Protein AF-C3XPY7-F1 (afdb_monomer_lite)

Foldseek 3Di:
DDDDDDDDDDDDPDDPPPVVVVVVVVVVVVVCVVVVVVCVVPDDDPPPDFQFADDDDDDPQKDKDWDPPQGAFTKIAIAGHPQWHFDDKDRIWHDHNHDTDIDDGDIDGAADDDDDDPQKDKDQDDPRHDAFRKIAIAGHPQKHWDDDARMWTADPRDTDGPGDHTDIDGDDPVNVVPVDDDDDDD

Secondary structure (DSSP, 8-state):
-------------SSHHHHHHHHHHHHHHHHHHHHHHHHHHT-PPPPPPP-BPPSPP--TTEEEEE-SS-BTT-EEEEEEPTTEEEEES-SEEEEETTEE-S---EEEEPPPPPP--TTEEEES--SSP-TT-EEEEEEPTTEEEEESBSEEEEETTEEEESSSB-EEEEPPGGGGS-SS-PPPP-

Radius of gyration: 47.81 Å; chains: 1; bounding box: 114×46×153 Å

Sequence (186 aa):
MSAALGPFFRPHHSCHSSVHRVFVLLLMTELVLESGAWWRQHRSVPPPPPKECSTPPSPDYTIKSCVYPHIHGHPCTYRCQPGYTPFAGSITRTCSNGVWTGTDLVCKRDYSSPQTPDYTFRSGCGYPYTQGKRCTYRCLLGYTQVSGSTTKTCYNGHWTSTGDDLVCRRVHPYVMAEGLVAVSAE

Structure (mmCIF, N/CA/C/O backbone):
data_AF-C3XPY7-F1
#
_entry.id   AF-C3XPY7-F1
#
loop_
_atom_site.group_PDB
_atom_site.id
_atom_site.type_symbol
_atom_site.label_atom_id
_atom_site.label_alt_id
_atom_site.label_comp_id
_atom_site.label_asym_id
_atom_site.label_entity_id
_atom_site.label_seq_id
_atom_site.pdbx_PDB_ins_code
_atom_site.Cartn_x
_atom_site.Cartn_y
_atom_site.Cartn_z
_atom_site.occupancy
_atom_site.B_iso_or_equiv
_atom_site.auth_seq_id
_atom_site.auth_comp_id
_atom_site.auth_asym_id
_atom_site.auth_atom_id
_atom_site.pdbx_PDB_model_num
ATOM 1 N N . MET A 1 1 ? 80.504 32.464 -102.740 1.00 33.22 1 MET A N 1
ATOM 2 C CA . MET A 1 1 ? 81.272 32.986 -101.589 1.00 33.22 1 MET A CA 1
ATOM 3 C C . MET A 1 1 ? 80.388 32.761 -100.370 1.00 33.22 1 MET A C 1
ATOM 5 O O . MET A 1 1 ? 79.297 33.301 -100.363 1.00 33.22 1 MET A O 1
ATOM 9 N N . SER A 1 2 ? 80.633 31.684 -99.613 1.00 34.66 2 SER A N 1
ATOM 10 C CA . SER A 1 2 ? 81.249 31.728 -98.262 1.00 34.66 2 SER A CA 1
ATOM 11 C C . SER A 1 2 ? 80.227 32.146 -97.188 1.00 34.66 2 SER A C 1
ATOM 13 O O . SER A 1 2 ? 79.588 33.169 -97.365 1.00 34.66 2 SER A O 1
ATOM 15 N N . ALA A 1 3 ? 80.012 31.466 -96.058 1.00 38.50 3 ALA A N 1
ATOM 16 C CA . ALA A 1 3 ? 80.509 30.190 -95.511 1.00 38.50 3 ALA A CA 1
ATOM 17 C C . ALA A 1 3 ? 79.394 29.620 -94.567 1.00 38.50 3 ALA A C 1
ATOM 19 O O . ALA A 1 3 ? 78.307 30.187 -94.546 1.00 38.50 3 ALA A O 1
ATOM 20 N N . ALA A 1 4 ? 79.505 28.540 -93.781 1.00 37.09 4 ALA A N 1
ATOM 21 C CA . ALA A 1 4 ? 80.625 27.682 -93.373 1.00 37.09 4 ALA A CA 1
ATOM 22 C C . ALA A 1 4 ? 80.131 26.237 -93.058 1.00 37.09 4 ALA A C 1
ATOM 24 O O . ALA A 1 4 ? 79.033 25.854 -93.455 1.00 37.09 4 ALA A O 1
ATOM 25 N N . LEU A 1 5 ? 80.931 25.443 -92.334 1.00 39.06 5 LEU A N 1
ATOM 26 C CA . LEU A 1 5 ? 80.584 24.121 -91.783 1.00 39.06 5 LEU A CA 1
ATOM 27 C C . LEU A 1 5 ? 80.383 24.186 -90.259 1.00 39.06 5 LEU A C 1
ATOM 29 O O . LEU A 1 5 ? 81.059 24.959 -89.585 1.00 39.06 5 LEU A O 1
ATOM 33 N N . GLY A 1 6 ? 79.553 23.292 -89.712 1.00 36.22 6 GLY A N 1
ATOM 34 C CA . GLY A 1 6 ? 79.521 23.021 -88.271 1.00 36.22 6 GLY A CA 1
ATOM 35 C C . GLY A 1 6 ? 78.520 21.933 -87.860 1.00 36.22 6 GLY A C 1
ATOM 36 O O . GLY A 1 6 ? 77.329 22.219 -87.779 1.00 36.22 6 GLY A O 1
ATOM 37 N N . PRO A 1 7 ? 78.976 20.700 -87.569 1.00 55.47 7 PRO A N 1
ATOM 38 C CA . PRO A 1 7 ? 78.155 19.668 -86.943 1.00 55.47 7 PRO A CA 1
ATOM 39 C C . PRO A 1 7 ? 78.711 19.252 -85.570 1.00 55.47 7 PRO A C 1
ATOM 41 O O . PRO A 1 7 ? 79.840 18.782 -85.496 1.00 55.47 7 PRO A O 1
ATOM 44 N N . PHE A 1 8 ? 77.913 19.313 -84.496 1.00 34.56 8 PHE A N 1
ATOM 45 C CA . PHE A 1 8 ? 78.131 18.454 -83.320 1.00 34.56 8 PHE A CA 1
ATOM 46 C C . PHE A 1 8 ? 76.820 18.106 -82.591 1.00 34.56 8 PHE A C 1
ATOM 48 O O . PHE A 1 8 ? 75.807 18.791 -82.701 1.00 34.56 8 PHE A O 1
ATOM 55 N N . PHE A 1 9 ? 76.838 16.950 -81.930 1.00 33.72 9 PHE A N 1
ATOM 56 C CA . PHE A 1 9 ? 75.682 16.157 -81.498 1.00 33.72 9 PHE A CA 1
ATOM 57 C C . PHE A 1 9 ? 74.971 16.635 -80.212 1.00 33.72 9 PHE A C 1
ATOM 59 O O . PHE A 1 9 ? 75.626 16.742 -79.182 1.00 33.72 9 PHE A O 1
ATOM 66 N N . ARG A 1 10 ? 73.620 16.593 -80.247 1.00 41.12 10 ARG A N 1
ATOM 67 C CA . ARG A 1 10 ? 72.692 16.142 -79.162 1.00 41.12 10 ARG A CA 1
ATOM 68 C C . ARG A 1 10 ? 72.636 16.993 -77.857 1.00 41.12 10 ARG A C 1
ATOM 70 O O . ARG A 1 10 ? 73.519 17.810 -77.641 1.00 41.12 10 ARG A O 1
ATOM 77 N N . PRO A 1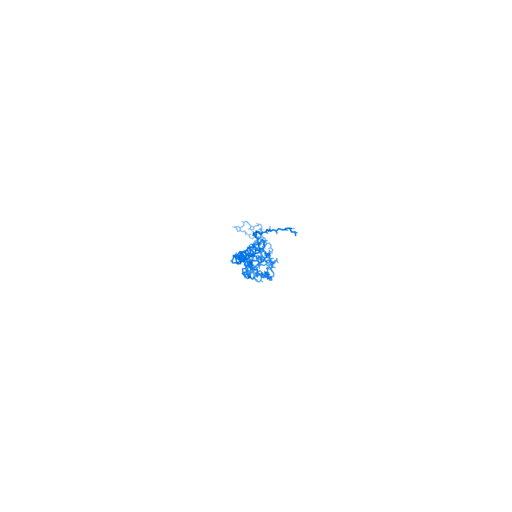 11 ? 71.614 16.830 -76.970 1.00 44.50 11 PRO A N 1
ATOM 78 C CA . PRO A 1 11 ? 70.566 15.798 -76.933 1.00 44.50 11 PRO A CA 1
ATOM 79 C C . PRO A 1 11 ? 69.097 16.274 -76.897 1.00 44.50 11 PRO A C 1
ATOM 81 O O . PRO A 1 11 ? 68.748 17.421 -76.644 1.00 44.50 11 PRO A O 1
ATOM 84 N N . HIS A 1 12 ? 68.218 15.296 -77.122 1.00 49.66 12 HIS A N 1
ATOM 85 C CA . HIS A 1 12 ? 66.761 15.395 -77.212 1.00 49.66 12 HIS A CA 1
ATOM 86 C C . HIS A 1 12 ? 66.087 15.521 -75.823 1.00 49.66 12 HIS A C 1
ATOM 88 O O . HIS A 1 12 ? 65.517 14.561 -75.294 1.00 49.66 12 HIS A O 1
ATOM 94 N N . HIS A 1 13 ? 66.142 16.706 -75.207 1.00 51.84 13 HIS A N 1
ATOM 95 C CA . HIS A 1 13 ? 65.492 16.978 -73.917 1.00 51.84 13 HIS A CA 1
ATOM 96 C C . HIS A 1 13 ? 63.991 17.288 -74.055 1.00 51.84 13 HIS A C 1
ATOM 98 O O . HIS A 1 13 ? 63.603 18.450 -73.993 1.00 51.84 13 HIS A O 1
ATOM 104 N N . SER A 1 14 ? 63.144 16.256 -74.191 1.00 55.53 14 SER A N 1
ATOM 105 C CA . SER A 1 14 ? 61.709 16.280 -73.804 1.00 55.53 14 SER A CA 1
ATOM 106 C C . SER A 1 14 ? 61.030 14.906 -73.949 1.00 55.53 14 SER A C 1
ATOM 108 O O . SER A 1 14 ? 60.177 14.707 -74.806 1.00 55.53 14 SER A O 1
ATOM 110 N N . CYS A 1 15 ? 61.398 13.932 -73.104 1.00 48.41 15 CYS A N 1
ATOM 111 C CA . CYS A 1 15 ? 60.573 12.718 -72.911 1.00 48.41 15 CYS A CA 1
ATOM 112 C C . CYS A 1 15 ? 60.736 11.991 -71.560 1.00 48.41 15 CYS A C 1
ATOM 114 O O . CYS A 1 15 ? 59.970 11.079 -71.269 1.00 48.41 15 CYS A O 1
ATOM 116 N N . HIS A 1 16 ? 61.676 12.393 -70.694 1.00 49.53 16 HIS A N 1
ATOM 117 C CA . HIS A 1 16 ? 61.924 11.673 -69.433 1.00 49.53 16 HIS A CA 1
ATOM 118 C C . HIS A 1 16 ? 61.021 12.111 -68.258 1.00 49.53 16 HIS A C 1
ATOM 120 O O . HIS A 1 16 ? 60.864 11.375 -67.289 1.00 49.53 16 HIS A O 1
ATOM 126 N N . SER A 1 17 ? 60.390 13.294 -68.326 1.00 54.75 17 SER A N 1
ATOM 127 C CA . SER A 1 17 ? 59.542 13.794 -67.227 1.00 54.75 17 SER A CA 1
ATOM 128 C C . SER A 1 17 ? 58.146 13.159 -67.210 1.00 54.75 17 SER A C 1
ATOM 130 O O . SER A 1 17 ? 57.635 12.836 -66.140 1.00 54.75 17 SER A O 1
ATOM 132 N N . SER A 1 18 ? 57.534 12.932 -68.378 1.00 57.38 18 SER A N 1
ATOM 133 C CA . SER A 1 18 ? 56.162 12.411 -68.469 1.00 57.38 18 SER A CA 1
ATOM 134 C C . SER A 1 18 ? 56.052 10.965 -67.987 1.00 57.38 18 SER A C 1
ATOM 136 O O . SER A 1 18 ? 55.166 10.661 -67.196 1.00 57.38 18 SER A O 1
ATOM 138 N N . VAL A 1 19 ? 56.980 10.088 -68.391 1.00 58.94 19 VAL A N 1
ATOM 139 C CA . VAL A 1 19 ? 56.968 8.669 -67.985 1.00 58.94 19 VAL A CA 1
ATOM 140 C C . VAL A 1 19 ? 57.194 8.529 -66.476 1.00 58.94 19 VAL A C 1
ATOM 142 O O . VAL A 1 19 ? 56.453 7.813 -65.810 1.00 58.94 19 VAL A O 1
ATOM 145 N N . HIS A 1 20 ? 58.139 9.289 -65.911 1.00 62.62 20 HIS A N 1
ATOM 146 C CA . HIS A 1 20 ? 58.382 9.306 -64.466 1.00 62.62 20 HIS A CA 1
ATOM 147 C C . HIS A 1 20 ? 57.181 9.857 -63.678 1.00 62.62 20 HIS A C 1
ATOM 149 O O . HIS A 1 20 ? 56.834 9.320 -62.631 1.00 62.62 20 HIS A O 1
ATOM 155 N N . ARG A 1 21 ? 56.495 10.896 -64.184 1.00 63.72 21 ARG A N 1
ATOM 156 C CA . ARG A 1 21 ? 55.253 11.410 -63.575 1.00 63.72 21 ARG A CA 1
ATOM 157 C C . ARG A 1 21 ? 54.128 10.373 -63.595 1.00 63.72 21 ARG A C 1
ATOM 159 O O . ARG A 1 21 ? 53.456 10.222 -62.583 1.00 63.72 21 ARG A O 1
ATOM 166 N N . VAL A 1 22 ? 53.943 9.645 -64.698 1.00 68.56 22 VAL A N 1
ATOM 167 C CA . VAL A 1 22 ? 52.940 8.567 -64.792 1.00 68.56 22 VAL A CA 1
ATOM 168 C C . VAL A 1 22 ? 53.267 7.424 -63.827 1.00 68.56 22 VAL A C 1
ATOM 170 O O . VAL A 1 22 ? 52.384 6.980 -63.103 1.00 68.56 22 VAL A O 1
ATOM 173 N N . PHE A 1 23 ? 54.530 6.998 -63.748 1.00 64.56 23 PHE A N 1
ATOM 174 C CA . PHE A 1 23 ? 54.951 5.919 -62.846 1.00 64.56 23 PHE A CA 1
ATOM 175 C C . PHE A 1 23 ? 54.774 6.290 -61.363 1.00 64.56 23 PHE A C 1
ATOM 177 O O . PHE A 1 23 ? 54.243 5.502 -60.586 1.00 64.56 23 PHE A O 1
ATOM 184 N N . VAL A 1 24 ? 55.130 7.524 -60.980 1.00 64.56 24 VAL A N 1
ATOM 185 C CA . VAL A 1 24 ? 54.887 8.048 -59.624 1.00 64.56 24 VAL A CA 1
ATOM 186 C C . VAL A 1 24 ? 53.388 8.138 -59.317 1.00 64.56 24 VAL A C 1
ATOM 188 O O . VAL A 1 24 ? 52.981 7.773 -58.220 1.00 64.56 24 VAL A O 1
ATOM 191 N N . LEU A 1 25 ? 52.550 8.577 -60.263 1.00 65.00 25 LEU A N 1
ATOM 192 C CA . LEU A 1 25 ? 51.097 8.621 -60.056 1.00 65.00 25 LEU A CA 1
ATOM 193 C C . LEU A 1 25 ? 50.495 7.222 -59.859 1.00 65.00 25 LEU A C 1
ATOM 195 O O . LEU A 1 25 ? 49.663 7.062 -58.971 1.00 65.00 25 LEU A O 1
ATOM 199 N N . LEU A 1 26 ? 50.941 6.218 -60.623 1.00 65.38 26 LEU A N 1
ATOM 200 C CA . LEU A 1 26 ? 50.471 4.834 -60.489 1.00 65.38 26 LEU A CA 1
ATOM 201 C C . LEU A 1 26 ? 50.831 4.236 -59.120 1.00 65.38 26 LEU A C 1
ATOM 203 O O . LEU A 1 26 ? 49.938 3.764 -58.417 1.00 65.38 26 LEU A O 1
ATOM 207 N N . LEU A 1 27 ? 52.090 4.367 -58.685 1.00 61.72 27 LEU A N 1
ATOM 208 C CA . LEU A 1 27 ? 52.525 3.927 -57.352 1.00 61.72 27 LEU A CA 1
ATOM 209 C C . LEU A 1 27 ? 51.748 4.626 -56.226 1.00 61.72 27 LEU A C 1
ATOM 211 O O . LEU A 1 27 ? 51.345 3.987 -55.258 1.00 61.72 27 LEU A O 1
ATOM 215 N N . MET A 1 28 ? 51.488 5.931 -56.359 1.00 62.94 28 MET A N 1
ATOM 216 C CA . MET A 1 28 ? 50.680 6.668 -55.383 1.00 62.94 28 MET A CA 1
ATOM 217 C C . MET A 1 28 ? 49.218 6.201 -55.383 1.00 62.94 28 MET A C 1
ATOM 219 O O . MET A 1 28 ? 48.613 6.140 -54.315 1.00 62.94 28 MET A O 1
ATOM 223 N N . THR A 1 29 ? 48.641 5.828 -56.533 1.00 62.78 29 THR A N 1
ATOM 224 C CA . THR A 1 29 ? 47.292 5.241 -56.565 1.00 62.78 29 THR A CA 1
ATOM 225 C C . THR A 1 29 ? 47.240 3.851 -55.941 1.00 62.78 29 THR A C 1
ATOM 227 O O . THR A 1 29 ? 46.317 3.599 -55.174 1.00 62.78 29 THR A O 1
ATOM 230 N N . GLU A 1 30 ? 48.223 2.980 -56.182 1.00 60.31 30 GLU A N 1
ATOM 231 C CA . GLU A 1 30 ? 48.286 1.650 -55.557 1.00 60.31 30 GLU A CA 1
ATOM 232 C C . GLU A 1 30 ? 48.436 1.759 -54.033 1.00 60.31 30 GLU A C 1
ATOM 234 O O . GLU A 1 30 ? 47.649 1.164 -53.300 1.00 60.31 30 GLU A O 1
ATOM 239 N N . LEU A 1 31 ? 49.317 2.636 -53.540 1.00 57.06 31 LEU A N 1
ATOM 240 C CA . LEU A 1 31 ? 49.480 2.900 -52.105 1.00 57.06 31 LEU A CA 1
ATOM 241 C C . LEU A 1 31 ? 48.195 3.470 -51.454 1.00 57.06 31 LEU A C 1
ATOM 243 O O . LEU A 1 31 ? 47.864 3.155 -50.305 1.00 57.06 31 LEU A O 1
ATOM 247 N N . VAL A 1 32 ? 47.433 4.290 -52.191 1.00 61.69 32 VAL A N 1
ATOM 248 C CA . VAL A 1 32 ? 46.108 4.802 -51.780 1.00 61.69 32 VAL A CA 1
ATOM 249 C C . VAL A 1 32 ? 45.019 3.718 -51.850 1.00 61.69 32 VAL A C 1
ATOM 251 O O . VAL A 1 32 ? 44.075 3.751 -51.062 1.00 61.69 32 VAL A O 1
ATOM 254 N N . LEU A 1 33 ? 45.146 2.726 -52.732 1.00 58.31 33 LEU A N 1
ATOM 255 C CA . LEU A 1 33 ? 44.266 1.554 -52.810 1.00 58.31 33 LEU A CA 1
ATOM 256 C C . LEU A 1 33 ? 44.544 0.538 -51.689 1.00 58.31 33 LEU A C 1
ATOM 258 O O . LEU A 1 33 ? 43.589 0.004 -51.125 1.00 58.31 33 LEU A O 1
ATOM 262 N N . GLU A 1 34 ? 45.803 0.320 -51.305 1.00 55.38 34 GLU A N 1
ATOM 263 C CA . GLU A 1 34 ? 46.194 -0.573 -50.202 1.00 55.38 34 GLU A CA 1
ATOM 264 C C . GLU A 1 34 ? 45.810 0.001 -48.832 1.00 55.38 34 GLU A C 1
ATOM 266 O O . GLU A 1 34 ? 45.096 -0.644 -48.058 1.00 55.38 34 GLU A O 1
ATOM 271 N N . SER A 1 35 ? 46.167 1.261 -48.560 1.00 59.00 35 SER A N 1
ATOM 272 C CA . SER A 1 35 ? 45.615 1.994 -47.407 1.00 59.00 35 SER A CA 1
ATOM 273 C C . SER A 1 35 ? 44.080 2.094 -47.494 1.00 59.00 35 SER A C 1
ATOM 275 O O . SER A 1 35 ? 43.384 1.976 -46.482 1.00 59.00 35 SER A O 1
ATOM 277 N N . GLY A 1 36 ? 43.560 2.179 -48.724 1.00 61.09 36 GLY A N 1
ATOM 278 C CA . GLY A 1 36 ? 42.160 2.066 -49.141 1.00 61.09 36 GLY A CA 1
ATOM 279 C C . GLY A 1 36 ? 41.432 0.774 -48.745 1.00 61.09 36 GLY A C 1
ATOM 280 O O . GLY A 1 36 ? 40.205 0.768 -48.588 1.00 61.09 36 GLY A O 1
ATOM 281 N N . ALA A 1 37 ? 42.166 -0.328 -48.603 1.00 62.44 37 ALA A N 1
ATOM 282 C CA . ALA A 1 37 ? 41.660 -1.624 -48.163 1.00 62.44 37 ALA A CA 1
ATOM 283 C C . ALA A 1 37 ? 41.816 -1.790 -46.644 1.00 62.44 37 ALA A C 1
ATOM 285 O O . ALA A 1 37 ? 40.903 -2.285 -45.977 1.00 62.44 37 ALA A O 1
ATOM 286 N N . TRP A 1 38 ? 42.920 -1.293 -46.079 1.00 59.50 38 TRP A N 1
ATOM 287 C CA . TRP A 1 38 ? 43.213 -1.372 -44.647 1.00 59.50 38 TRP A CA 1
ATOM 288 C C . TRP A 1 38 ? 42.118 -0.720 -43.779 1.00 59.50 38 TRP A C 1
ATOM 290 O O . TRP A 1 38 ? 41.658 -1.327 -42.807 1.00 59.50 38 TRP A O 1
ATOM 300 N N . TRP A 1 39 ? 41.583 0.447 -44.173 1.00 59.94 39 TRP A N 1
ATOM 301 C CA . TRP A 1 39 ? 40.472 1.085 -43.439 1.00 59.94 39 TRP A CA 1
ATOM 302 C C . TRP A 1 39 ? 39.111 0.388 -43.587 1.00 59.94 39 TRP A C 1
ATOM 304 O O . TRP A 1 39 ? 38.202 0.664 -42.799 1.00 59.94 39 TRP A O 1
ATOM 314 N N . ARG A 1 40 ? 38.935 -0.513 -44.566 1.00 61.72 40 ARG A N 1
ATOM 315 C CA . ARG A 1 40 ? 37.723 -1.348 -44.667 1.00 61.72 40 ARG A CA 1
ATOM 316 C C . ARG A 1 40 ? 37.785 -2.515 -43.693 1.00 61.72 40 ARG A C 1
ATOM 318 O O . ARG A 1 40 ? 36.794 -2.786 -43.024 1.00 61.72 40 ARG A O 1
ATOM 325 N N . GLN A 1 41 ? 38.948 -3.158 -43.591 1.00 61.31 41 GLN A N 1
ATOM 326 C CA . GLN A 1 41 ? 39.140 -4.349 -42.764 1.00 61.31 41 GLN A CA 1
ATOM 327 C C . GLN A 1 41 ? 39.182 -4.035 -41.259 1.00 61.31 41 GLN A C 1
ATOM 329 O O . GLN A 1 41 ? 38.712 -4.835 -40.454 1.00 61.31 41 GLN A O 1
ATOM 334 N N . HIS A 1 42 ? 39.702 -2.864 -40.874 1.00 60.56 42 HIS A N 1
ATOM 335 C CA . HIS A 1 42 ? 39.858 -2.455 -39.470 1.00 60.56 42 HIS A CA 1
ATOM 336 C C . HIS A 1 42 ? 38.775 -1.491 -38.955 1.00 60.56 42 HIS A C 1
ATOM 338 O O . HIS A 1 42 ? 38.937 -0.888 -37.893 1.00 60.56 42 HIS A O 1
ATOM 344 N N . ARG A 1 43 ? 37.646 -1.341 -39.663 1.00 70.12 43 ARG A N 1
ATOM 345 C CA . ARG A 1 43 ? 36.509 -0.570 -39.143 1.00 70.12 43 ARG A CA 1
ATOM 346 C C . ARG A 1 43 ? 35.862 -1.331 -37.987 1.00 70.12 43 ARG A C 1
ATOM 348 O O . ARG A 1 43 ? 35.185 -2.334 -38.206 1.00 70.12 43 ARG A O 1
ATOM 355 N N . SER A 1 44 ? 36.013 -0.824 -36.766 1.00 74.38 44 SER A N 1
ATOM 356 C CA . SER A 1 44 ? 35.218 -1.276 -35.626 1.00 74.38 44 SER A CA 1
ATOM 357 C C . SER A 1 44 ? 33.734 -1.087 -35.944 1.00 74.38 44 SER A C 1
ATOM 359 O O . SER A 1 44 ? 33.259 0.029 -36.163 1.00 74.38 44 SER A O 1
ATOM 361 N N . VAL A 1 45 ? 32.997 -2.198 -36.014 1.00 79.25 45 VAL A N 1
ATOM 362 C CA . VAL A 1 45 ? 31.538 -2.162 -36.138 1.00 79.25 45 VAL A CA 1
ATOM 363 C C . VAL A 1 45 ? 31.010 -1.471 -34.878 1.00 79.25 45 VAL A C 1
ATOM 365 O O . VAL A 1 45 ? 31.347 -1.922 -33.778 1.00 79.25 45 VAL A O 1
ATOM 368 N N . PRO A 1 46 ? 30.238 -0.372 -34.987 1.00 79.62 46 PRO A N 1
ATOM 369 C CA . PRO A 1 46 ? 29.678 0.267 -33.806 1.00 79.62 46 PRO A CA 1
ATOM 370 C C . PRO A 1 46 ? 28.790 -0.745 -33.068 1.00 79.62 46 PRO A C 1
ATOM 372 O O . PRO A 1 46 ? 28.099 -1.530 -33.727 1.00 79.62 46 PRO A O 1
ATOM 375 N N . PRO A 1 47 ? 28.798 -0.761 -31.722 1.00 77.25 47 PRO A N 1
ATOM 376 C CA . PRO A 1 47 ? 27.932 -1.660 -30.973 1.00 77.25 47 PRO A CA 1
ATOM 377 C C . PRO A 1 47 ? 26.470 -1.428 -31.387 1.00 77.25 47 PRO A C 1
ATOM 379 O O . PRO A 1 47 ? 26.094 -0.286 -31.675 1.00 77.25 47 PRO A O 1
ATOM 382 N N . PRO A 1 48 ? 25.637 -2.485 -31.437 1.00 77.94 48 PRO A N 1
ATOM 383 C CA . PRO A 1 48 ? 24.233 -2.329 -31.786 1.00 77.94 48 PRO A CA 1
ATOM 384 C C . PRO A 1 48 ? 23.566 -1.335 -30.823 1.00 77.94 48 PRO A C 1
ATOM 386 O O . PRO A 1 48 ? 23.920 -1.316 -29.637 1.00 77.94 48 PRO A O 1
ATOM 389 N N . PRO A 1 49 ? 22.609 -0.516 -31.297 1.00 77.00 49 PRO A N 1
ATOM 390 C CA . PRO A 1 49 ? 21.918 0.432 -30.435 1.00 77.00 49 PRO A CA 1
ATOM 391 C C . PRO A 1 49 ? 21.278 -0.305 -29.247 1.00 77.00 49 PRO A C 1
ATOM 393 O O . PRO A 1 49 ? 20.794 -1.433 -29.413 1.00 77.00 49 PRO A O 1
ATOM 396 N N . PRO A 1 50 ? 21.282 0.295 -28.041 1.00 75.56 50 PRO A N 1
ATOM 397 C CA . PRO A 1 50 ? 20.732 -0.348 -26.857 1.00 75.56 50 PRO A CA 1
ATOM 398 C C . PRO A 1 50 ? 19.261 -0.692 -27.095 1.00 75.56 50 PRO A C 1
ATOM 400 O O . PRO A 1 50 ? 18.490 0.142 -27.565 1.00 75.56 50 PRO A O 1
ATOM 403 N N . LYS A 1 51 ? 18.865 -1.928 -26.765 1.00 86.62 51 LYS A N 1
ATOM 404 C CA . LYS A 1 51 ? 17.470 -2.356 -26.907 1.00 86.62 51 LYS A CA 1
ATOM 405 C C . LYS A 1 51 ? 16.585 -1.536 -25.973 1.00 86.62 51 LYS A C 1
ATOM 407 O O . LYS A 1 51 ? 16.643 -1.709 -24.753 1.00 86.62 51 LYS A O 1
ATOM 412 N N . GLU A 1 52 ? 15.781 -0.665 -26.566 1.00 91.75 52 GLU A N 1
ATOM 413 C CA . GLU A 1 52 ? 14.758 0.116 -25.884 1.00 91.75 52 GLU A CA 1
ATOM 414 C C . GLU A 1 52 ? 13.452 -0.682 -25.789 1.00 91.75 52 GLU A C 1
ATOM 416 O O . GLU A 1 52 ? 13.077 -1.413 -26.709 1.00 91.75 52 GLU A O 1
ATOM 421 N N . CYS A 1 53 ? 12.784 -0.587 -24.644 1.00 93.25 53 CYS A N 1
ATOM 422 C CA . CYS A 1 53 ? 11.461 -1.149 -24.432 1.00 93.25 53 CYS A CA 1
ATOM 423 C C . CYS A 1 53 ? 10.370 -0.235 -24.996 1.00 93.25 53 CYS A C 1
ATOM 425 O O . CYS A 1 53 ? 10.522 0.983 -25.062 1.00 93.25 53 CYS A O 1
ATOM 427 N N . SER A 1 54 ? 9.218 -0.823 -25.320 1.00 92.44 54 SER A N 1
ATOM 428 C CA . SER A 1 54 ? 7.998 -0.057 -25.584 1.00 92.44 54 SER A CA 1
ATOM 429 C C . SER A 1 54 ? 7.617 0.836 -24.396 1.00 92.44 54 SER A C 1
ATOM 431 O O . SER A 1 54 ? 8.078 0.630 -23.266 1.00 92.44 54 SER A O 1
ATOM 433 N N . THR A 1 55 ? 6.730 1.807 -24.631 1.00 92.75 55 THR A N 1
ATOM 434 C CA . THR A 1 55 ? 6.143 2.631 -23.567 1.00 92.75 55 THR A CA 1
ATOM 435 C C . THR A 1 55 ? 5.674 1.741 -22.405 1.00 92.75 55 THR A C 1
ATOM 437 O O . THR A 1 55 ? 4.873 0.832 -22.638 1.00 92.75 55 THR A O 1
ATOM 440 N N . PRO A 1 56 ? 6.148 1.966 -21.165 1.00 92.62 56 PRO A N 1
ATOM 441 C CA . PRO A 1 56 ? 5.792 1.132 -20.024 1.00 92.62 56 PRO A CA 1
ATOM 442 C C . PRO A 1 56 ? 4.272 1.085 -19.831 1.00 92.62 56 PRO A C 1
ATOM 444 O O . PRO A 1 56 ? 3.615 2.114 -20.037 1.00 92.62 56 PRO A O 1
ATOM 447 N N . PRO A 1 57 ? 3.701 -0.067 -19.435 1.00 91.81 57 PRO A N 1
ATOM 448 C CA . PRO A 1 57 ? 2.257 -0.231 -19.286 1.00 91.81 57 PRO A CA 1
ATOM 449 C C . PRO A 1 57 ? 1.648 0.764 -18.285 1.00 91.81 57 PRO A C 1
ATOM 451 O O . PRO A 1 57 ? 2.346 1.404 -17.499 1.00 91.81 57 PRO A O 1
ATOM 454 N N . SER A 1 58 ? 0.324 0.909 -18.320 1.00 94.94 58 SER A N 1
ATOM 455 C CA . SER A 1 58 ? -0.442 1.735 -17.375 1.00 94.94 58 SER A CA 1
ATOM 456 C C . SER A 1 58 ? -1.582 0.907 -16.765 1.00 94.94 58 SER A C 1
ATOM 458 O O . SER A 1 58 ? -2.716 1.057 -17.213 1.00 94.94 58 SER A O 1
ATOM 460 N N . PRO A 1 59 ? -1.316 0.013 -15.792 1.00 95.25 59 PRO A N 1
ATOM 461 C CA . PRO A 1 59 ? -2.373 -0.773 -15.157 1.00 95.25 59 PRO A CA 1
ATOM 462 C C . PRO A 1 59 ? -3.355 0.106 -14.368 1.00 95.25 59 PRO A C 1
ATOM 464 O O . PRO A 1 59 ? -2.992 1.192 -13.897 1.00 95.25 59 PRO A O 1
ATOM 467 N N . ASP A 1 60 ? -4.582 -0.379 -14.186 1.00 96.69 60 ASP A N 1
ATOM 468 C CA . ASP A 1 60 ? -5.649 0.368 -13.518 1.00 96.69 60 ASP A CA 1
ATOM 469 C C . ASP A 1 60 ? -5.287 0.788 -12.088 1.00 96.69 60 ASP A C 1
ATOM 471 O O . ASP A 1 60 ? -4.657 0.057 -11.320 1.00 96.69 60 ASP A O 1
ATOM 475 N N . TYR A 1 61 ? -5.709 2.001 -11.727 1.00 97.62 61 TYR A N 1
ATOM 476 C CA . TYR A 1 61 ? -5.461 2.622 -10.422 1.00 97.62 61 TYR A CA 1
ATOM 477 C C . TYR A 1 61 ? -3.976 2.716 -10.023 1.00 97.62 61 TYR A C 1
ATOM 479 O O . TYR A 1 61 ? -3.663 2.878 -8.841 1.00 97.62 61 TYR A O 1
ATOM 487 N N . THR A 1 62 ? -3.051 2.672 -10.989 1.00 97.88 62 THR A N 1
ATOM 488 C CA . THR A 1 62 ? -1.619 2.917 -10.758 1.00 97.88 62 THR A CA 1
ATOM 489 C C . THR A 1 62 ? -1.203 4.354 -11.090 1.00 97.88 62 THR A C 1
ATOM 491 O O . THR A 1 62 ? -1.893 5.109 -11.780 1.00 97.88 62 THR A O 1
ATOM 494 N N . ILE A 1 63 ? -0.043 4.738 -10.564 1.00 97.12 63 ILE A N 1
ATOM 495 C CA . ILE A 1 63 ? 0.759 5.896 -10.951 1.00 97.12 63 ILE A CA 1
ATOM 496 C C . ILE A 1 63 ? 2.164 5.354 -11.210 1.00 97.12 63 ILE A C 1
ATOM 498 O O . ILE A 1 63 ? 2.766 4.749 -10.317 1.00 97.12 63 ILE A O 1
ATOM 502 N N . LYS A 1 64 ? 2.684 5.563 -12.420 1.00 95.81 64 LYS A N 1
ATOM 503 C CA . LYS A 1 64 ? 4.010 5.091 -12.833 1.00 95.81 64 LYS A CA 1
ATOM 504 C C . LYS A 1 64 ? 5.043 6.215 -12.809 1.00 95.81 64 LYS A C 1
ATOM 506 O O . LYS A 1 64 ? 4.734 7.357 -13.138 1.00 95.81 64 LYS A O 1
ATOM 511 N N . SER A 1 65 ? 6.266 5.873 -12.428 1.00 96.62 65 SER A N 1
ATOM 512 C CA . SER A 1 65 ? 7.446 6.733 -12.425 1.00 96.62 65 SER A CA 1
ATOM 513 C C . SER A 1 65 ? 8.574 5.973 -13.114 1.00 96.62 65 SER A C 1
ATOM 515 O O . SER A 1 65 ? 9.120 5.020 -12.556 1.00 96.62 65 SER A O 1
ATOM 517 N N . CYS A 1 66 ? 8.866 6.343 -14.359 1.00 94.38 66 CYS A N 1
ATOM 518 C CA . CYS A 1 66 ? 9.802 5.632 -15.225 1.00 94.38 66 CYS A CA 1
ATOM 519 C C . CYS A 1 66 ? 10.938 6.557 -15.665 1.00 94.38 66 CYS A C 1
ATOM 521 O O . CYS A 1 66 ? 10.696 7.728 -15.953 1.00 94.38 66 CYS A O 1
ATOM 523 N N . VAL A 1 67 ? 12.153 6.023 -15.797 1.00 89.00 67 VAL A N 1
ATOM 524 C CA . VAL A 1 67 ? 13.269 6.752 -16.419 1.00 89.00 67 VAL A CA 1
ATOM 525 C C . VAL A 1 67 ? 13.157 6.647 -17.943 1.00 89.00 67 VAL A C 1
ATOM 527 O O . VAL A 1 67 ? 12.990 5.548 -18.472 1.00 89.00 67 VAL A O 1
ATOM 530 N N . TYR A 1 68 ? 13.244 7.782 -18.640 1.00 90.19 68 TYR A N 1
ATOM 531 C CA . TYR A 1 68 ? 13.354 7.871 -20.102 1.00 90.19 68 TYR A CA 1
ATOM 532 C C . TYR A 1 68 ? 14.805 8.226 -20.490 1.00 90.19 68 TYR A C 1
ATOM 534 O O . TYR A 1 68 ? 15.399 9.055 -19.795 1.00 90.19 68 TYR A O 1
ATOM 542 N N . PRO A 1 69 ? 15.389 7.662 -21.569 1.00 90.75 69 PRO A N 1
ATOM 543 C CA . PRO A 1 69 ? 14.841 6.632 -22.466 1.00 90.75 69 PRO A CA 1
ATOM 544 C C . PRO A 1 69 ? 14.681 5.270 -21.774 1.00 90.75 69 PRO A C 1
ATOM 546 O O . PRO A 1 69 ? 15.252 5.028 -20.710 1.00 90.75 69 PRO A O 1
ATOM 549 N N . HIS A 1 70 ? 13.894 4.366 -22.353 1.00 93.50 70 HIS A N 1
ATOM 550 C CA . HIS A 1 70 ? 13.506 3.092 -21.732 1.00 93.50 70 HIS A CA 1
ATOM 551 C C . HIS A 1 70 ? 14.452 1.939 -22.105 1.00 93.50 70 HIS A C 1
ATOM 553 O O . HIS A 1 70 ? 14.016 0.880 -22.547 1.00 93.50 70 HIS A O 1
ATOM 559 N N . ILE A 1 71 ? 15.762 2.145 -21.970 1.00 93.56 71 ILE A N 1
ATOM 560 C CA . ILE A 1 71 ? 16.792 1.181 -22.395 1.00 93.56 71 ILE A CA 1
ATOM 561 C C . ILE A 1 71 ? 16.978 0.010 -21.418 1.00 93.56 71 ILE A C 1
ATOM 563 O O . ILE A 1 71 ? 16.630 0.099 -20.240 1.00 93.56 71 ILE A O 1
ATOM 567 N N . HIS A 1 72 ? 17.566 -1.092 -21.899 1.00 92.81 72 HIS A N 1
ATOM 568 C CA . HIS A 1 72 ? 17.932 -2.255 -21.079 1.00 92.81 72 HIS A CA 1
ATOM 569 C C . HIS A 1 72 ? 18.591 -1.853 -19.744 1.00 92.81 72 HIS A C 1
ATOM 571 O O . HIS A 1 72 ? 19.637 -1.210 -19.718 1.00 92.81 72 HIS A O 1
ATOM 577 N N . GLY A 1 73 ? 18.024 -2.321 -18.632 1.00 91.44 73 GLY A N 1
ATOM 578 C CA . GLY A 1 73 ? 18.466 -2.040 -17.266 1.00 91.44 73 GLY A CA 1
ATOM 579 C C . GLY A 1 73 ? 17.721 -0.887 -16.588 1.00 91.44 73 GLY A C 1
ATOM 580 O O . GLY A 1 73 ? 17.756 -0.801 -15.363 1.00 91.44 73 GLY A O 1
ATOM 581 N N . HIS A 1 74 ? 17.002 -0.034 -17.328 1.00 93.94 74 HIS A N 1
ATOM 582 C CA . HIS A 1 74 ? 16.250 1.070 -16.727 1.00 93.94 74 HIS A CA 1
ATOM 583 C C . HIS A 1 74 ? 14.975 0.581 -16.016 1.00 93.94 74 HIS A C 1
ATOM 585 O O . HIS A 1 74 ? 14.199 -0.189 -16.597 1.00 93.94 74 HIS A O 1
ATOM 591 N N . PRO A 1 75 ? 14.722 1.029 -14.771 1.00 94.94 75 PRO A N 1
ATOM 592 C CA . PRO A 1 75 ? 13.511 0.698 -14.038 1.00 94.94 75 PRO A CA 1
ATOM 593 C C . PRO A 1 75 ? 12.346 1.643 -14.370 1.00 94.94 75 PRO A C 1
ATOM 595 O O . PRO A 1 75 ? 12.517 2.830 -14.665 1.00 94.94 75 PRO A O 1
ATOM 598 N N . CYS A 1 76 ? 11.136 1.119 -14.210 1.00 96.50 76 CYS A N 1
ATOM 599 C CA . CYS A 1 76 ? 9.941 1.891 -13.928 1.00 96.50 76 CYS A CA 1
ATOM 600 C C . CYS A 1 76 ? 9.273 1.370 -12.652 1.00 96.50 76 CYS A C 1
ATOM 602 O O . CYS A 1 76 ? 9.017 0.170 -12.511 1.00 96.50 76 CYS A O 1
ATOM 604 N N . THR A 1 77 ? 8.977 2.287 -11.736 1.00 97.44 77 THR A N 1
ATOM 605 C CA . THR A 1 77 ? 8.331 2.011 -10.453 1.00 97.44 77 THR A CA 1
ATOM 606 C C . THR A 1 77 ? 6.870 2.437 -10.506 1.00 97.44 77 THR A C 1
ATOM 608 O O . THR A 1 77 ? 6.538 3.543 -10.930 1.00 97.44 77 THR A O 1
ATOM 611 N N . TYR A 1 78 ? 5.994 1.568 -10.030 1.00 97.81 78 TYR A N 1
ATOM 612 C CA . TYR A 1 78 ? 4.554 1.736 -9.956 1.00 97.81 78 TYR A CA 1
ATOM 613 C C . TYR A 1 78 ? 4.142 1.860 -8.494 1.00 97.81 78 TYR A C 1
ATOM 615 O O . TYR A 1 78 ? 4.638 1.152 -7.620 1.00 97.81 78 TYR A O 1
ATOM 623 N N . ARG A 1 79 ? 3.185 2.739 -8.226 1.00 97.12 79 ARG A N 1
ATOM 624 C CA . ARG A 1 79 ? 2.483 2.816 -6.944 1.00 97.12 79 ARG A CA 1
ATOM 625 C C . ARG A 1 79 ? 0.991 2.893 -7.196 1.00 97.12 79 ARG A C 1
ATOM 627 O O . ARG A 1 79 ? 0.570 3.369 -8.247 1.00 97.12 79 ARG A O 1
ATOM 634 N N . CYS A 1 80 ? 0.193 2.470 -6.231 1.00 97.50 80 CYS A N 1
ATOM 635 C CA . CYS A 1 80 ? -1.246 2.653 -6.320 1.00 97.50 80 CYS A CA 1
ATOM 636 C C . CYS A 1 80 ? -1.635 4.129 -6.140 1.00 97.50 80 CYS A C 1
ATOM 638 O O . CYS A 1 80 ? -0.917 4.923 -5.518 1.00 97.50 80 CYS A O 1
ATOM 640 N N . GLN A 1 81 ? -2.768 4.502 -6.729 1.00 97.56 81 GLN A N 1
ATOM 641 C CA . GLN A 1 81 ? -3.431 5.782 -6.499 1.00 97.56 81 GLN A CA 1
ATOM 642 C C . GLN A 1 81 ? -3.915 5.881 -5.038 1.00 97.56 81 GLN A C 1
ATOM 644 O O . GLN A 1 81 ? -4.120 4.852 -4.392 1.00 97.56 81 GLN A O 1
ATOM 649 N N . PRO A 1 82 ? -4.107 7.096 -4.490 1.00 95.12 82 PRO A N 1
ATOM 650 C CA . PRO A 1 82 ? -4.658 7.270 -3.145 1.00 95.12 82 PRO A CA 1
ATOM 651 C C . PRO A 1 82 ? -5.984 6.513 -2.965 1.00 95.12 82 PRO A C 1
ATOM 653 O O . PRO A 1 82 ? -6.853 6.573 -3.833 1.00 95.12 82 PRO A O 1
ATOM 656 N N . GLY A 1 83 ? -6.138 5.797 -1.846 1.00 93.31 83 GLY A N 1
ATOM 657 C CA . GLY A 1 83 ? -7.296 4.927 -1.600 1.00 93.31 83 GLY A CA 1
ATOM 658 C C . GLY A 1 83 ? -7.216 3.538 -2.252 1.00 93.31 83 GLY A C 1
ATOM 659 O O . GLY A 1 83 ? -8.223 2.827 -2.268 1.00 93.31 83 GLY A O 1
ATOM 660 N N . TYR A 1 84 ? -6.057 3.148 -2.790 1.00 95.44 84 TYR A N 1
ATOM 661 C CA . TYR A 1 84 ? -5.776 1.797 -3.277 1.00 95.44 84 TYR A CA 1
ATOM 662 C C . TYR A 1 84 ? -4.438 1.285 -2.724 1.00 95.44 84 TYR A C 1
ATOM 664 O O . TYR A 1 84 ? -3.467 2.035 -2.609 1.00 95.44 84 TYR A O 1
ATOM 672 N N . THR A 1 85 ? -4.354 -0.022 -2.476 1.00 94.25 85 THR A N 1
ATOM 673 C CA . THR A 1 85 ? -3.139 -0.719 -2.033 1.00 94.25 85 THR A CA 1
ATOM 674 C C . THR A 1 85 ? -2.672 -1.801 -3.011 1.00 94.25 85 THR A C 1
ATOM 676 O O . THR A 1 85 ? -3.494 -2.388 -3.721 1.00 94.25 85 THR A O 1
ATOM 679 N N . PRO A 1 86 ? -1.356 -2.106 -3.049 1.00 95.12 86 PRO A N 1
ATOM 680 C CA . PRO A 1 86 ? -0.826 -3.249 -3.787 1.00 95.1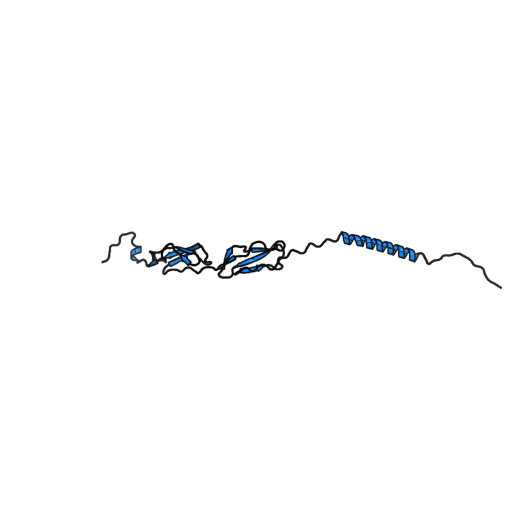2 86 PRO A CA 1
ATOM 681 C C . PRO A 1 86 ? -1.462 -4.557 -3.312 1.00 95.12 86 PRO A C 1
ATOM 683 O O . PRO A 1 86 ? -1.407 -4.886 -2.127 1.00 95.12 86 PRO A O 1
ATOM 686 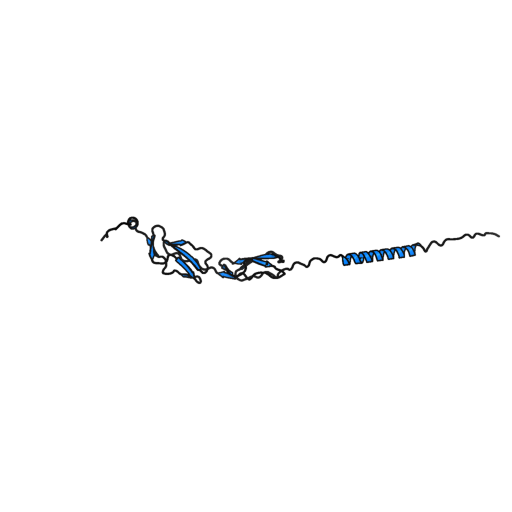N N . PHE A 1 87 ? -2.045 -5.308 -4.244 1.00 93.94 87 PHE A N 1
ATOM 687 C CA . PHE A 1 87 ? -2.648 -6.616 -3.989 1.00 93.94 87 PHE A CA 1
ATOM 688 C C . PHE A 1 87 ? -1.861 -7.753 -4.651 1.00 93.94 87 PHE A C 1
ATOM 690 O O . PHE A 1 87 ? -1.677 -8.803 -4.042 1.00 93.94 87 PHE A O 1
ATOM 697 N N . ALA A 1 88 ? -1.370 -7.543 -5.875 1.00 95.44 88 ALA A N 1
ATOM 698 C CA . ALA A 1 88 ? -0.532 -8.497 -6.600 1.00 95.44 88 ALA A CA 1
ATOM 699 C C . ALA A 1 88 ? 0.359 -7.783 -7.635 1.00 95.44 88 ALA A C 1
ATOM 701 O O . ALA A 1 88 ? 0.162 -6.604 -7.924 1.00 95.44 88 ALA A O 1
ATOM 702 N N . GLY A 1 89 ? 1.307 -8.513 -8.224 1.00 96.69 89 GLY A N 1
ATOM 703 C CA . GLY A 1 89 ? 2.150 -8.022 -9.319 1.00 96.69 89 GLY A CA 1
ATOM 704 C C . GLY A 1 89 ? 3.409 -7.272 -8.880 1.00 96.69 89 GLY A C 1
ATOM 705 O O . GLY A 1 89 ? 3.828 -7.348 -7.724 1.00 96.69 89 GLY A O 1
ATOM 706 N N . SER A 1 90 ? 4.064 -6.590 -9.822 1.00 97.44 90 SER A N 1
ATOM 707 C CA . SER A 1 90 ? 5.397 -6.009 -9.615 1.00 97.44 90 SER A CA 1
ATOM 708 C C . SER A 1 90 ? 5.354 -4.498 -9.368 1.00 97.44 90 SER A C 1
ATOM 710 O O . SER A 1 90 ? 5.003 -3.724 -10.253 1.00 97.44 90 SER A O 1
ATOM 712 N N . ILE A 1 91 ? 5.794 -4.068 -8.177 1.00 97.19 91 ILE A N 1
ATOM 713 C CA . ILE A 1 91 ? 5.982 -2.643 -7.833 1.00 97.19 91 ILE A CA 1
ATOM 714 C C . ILE A 1 91 ? 7.058 -1.998 -8.716 1.00 97.19 91 ILE A C 1
ATOM 716 O O . ILE A 1 91 ? 6.897 -0.860 -9.137 1.00 97.19 91 ILE A O 1
ATOM 720 N N . THR A 1 92 ? 8.127 -2.720 -9.048 1.00 96.75 92 THR A N 1
ATOM 721 C CA . THR A 1 92 ? 9.171 -2.242 -9.965 1.00 96.75 92 THR A CA 1
ATOM 722 C C . THR A 1 92 ? 9.312 -3.221 -11.116 1.00 96.75 92 THR A C 1
ATOM 724 O O . THR A 1 92 ? 9.363 -4.432 -10.904 1.00 96.75 92 THR A O 1
ATOM 727 N N . ARG A 1 93 ? 9.385 -2.692 -12.336 1.00 96.38 93 ARG A N 1
ATOM 728 C CA . ARG A 1 93 ? 9.627 -3.442 -13.570 1.00 96.38 93 ARG A CA 1
ATOM 729 C C . ARG A 1 93 ? 10.849 -2.861 -14.253 1.00 96.38 93 ARG A C 1
ATOM 731 O O . ARG A 1 93 ? 11.015 -1.646 -14.264 1.00 96.38 93 ARG A O 1
ATOM 738 N N . THR A 1 94 ? 11.686 -3.699 -14.841 1.00 95.56 94 THR A N 1
ATOM 739 C CA . THR A 1 94 ? 12.927 -3.260 -15.491 1.00 95.56 94 THR A CA 1
ATOM 740 C C . THR A 1 94 ? 12.846 -3.573 -16.972 1.00 95.56 94 THR A C 1
ATOM 742 O O . THR A 1 94 ? 12.370 -4.644 -17.351 1.00 95.56 94 THR A O 1
ATOM 745 N N . CYS A 1 95 ? 13.309 -2.667 -17.827 1.00 95.62 95 CYS A N 1
ATOM 746 C CA . CYS A 1 95 ? 13.462 -2.996 -19.234 1.00 95.62 95 CYS A CA 1
ATOM 747 C C . CYS A 1 95 ? 14.564 -4.053 -19.389 1.00 95.62 95 CYS A C 1
ATOM 749 O O . CYS A 1 95 ? 15.704 -3.829 -18.987 1.00 95.62 95 CYS A O 1
ATOM 751 N N . SER A 1 96 ? 14.252 -5.204 -19.979 1.00 94.44 96 SER A N 1
ATOM 752 C CA . SER A 1 96 ? 15.219 -6.246 -20.317 1.00 94.44 96 SER A CA 1
ATOM 753 C C . SER A 1 96 ? 15.056 -6.627 -21.780 1.00 94.44 96 SER A C 1
ATOM 755 O O . SER A 1 96 ? 14.044 -7.185 -22.196 1.00 94.44 96 SER A O 1
ATOM 757 N N . ASN A 1 97 ? 16.070 -6.300 -22.580 1.00 91.94 97 ASN A N 1
ATOM 758 C CA . ASN A 1 97 ? 16.174 -6.676 -23.992 1.00 91.94 97 ASN A CA 1
ATOM 759 C C . ASN A 1 97 ? 14.966 -6.273 -24.866 1.00 91.94 97 ASN A C 1
ATOM 761 O O . ASN A 1 97 ? 14.656 -6.962 -25.837 1.00 91.94 97 ASN A O 1
ATOM 765 N N . GLY A 1 98 ? 14.321 -5.145 -24.546 1.00 91.44 98 GLY A N 1
ATOM 766 C CA . GLY A 1 98 ? 13.131 -4.637 -25.239 1.00 91.44 98 GLY A CA 1
ATOM 767 C C . GLY A 1 98 ? 11.790 -5.055 -24.616 1.00 91.44 98 GLY A C 1
ATOM 768 O O . GLY A 1 98 ? 10.744 -4.634 -25.102 1.00 91.44 98 GLY A O 1
ATOM 769 N N . VAL A 1 99 ? 11.795 -5.835 -23.526 1.00 93.25 99 VAL A N 1
ATOM 770 C CA . VAL A 1 99 ? 10.589 -6.285 -22.809 1.00 93.25 99 VAL A CA 1
ATOM 771 C C . VAL A 1 99 ? 10.629 -5.868 -21.333 1.00 93.25 99 VAL A C 1
ATOM 773 O O . VAL A 1 99 ? 11.650 -6.006 -20.663 1.00 93.25 99 VAL A O 1
ATOM 776 N N . TRP A 1 100 ? 9.509 -5.384 -20.791 1.00 95.44 100 TRP A N 1
ATOM 777 C CA . TRP A 1 100 ? 9.384 -5.051 -19.366 1.00 95.44 100 TRP A CA 1
ATOM 778 C C . TRP A 1 100 ? 9.234 -6.306 -18.496 1.00 95.44 100 TRP A C 1
ATOM 780 O O . TRP A 1 100 ? 8.224 -7.008 -18.585 1.00 95.44 100 TRP A O 1
ATOM 790 N N . THR A 1 101 ? 10.200 -6.554 -17.606 1.00 96.12 101 THR A N 1
ATOM 791 C CA . THR A 1 101 ? 10.167 -7.675 -16.649 1.00 96.12 101 THR A CA 1
ATOM 792 C C . THR A 1 101 ? 9.022 -7.553 -15.642 1.00 96.12 101 THR A C 1
ATOM 794 O O . THR A 1 101 ? 8.460 -6.475 -15.453 1.00 96.12 101 THR A O 1
ATOM 797 N N . GLY A 1 102 ? 8.684 -8.656 -14.968 1.00 95.94 102 GLY A N 1
ATOM 798 C CA . GLY A 1 102 ? 7.605 -8.687 -13.977 1.00 95.94 102 GLY A CA 1
ATOM 799 C C . GLY A 1 102 ? 6.208 -8.620 -14.598 1.00 95.94 102 GLY A C 1
ATOM 800 O O . GLY A 1 102 ? 6.042 -8.743 -15.812 1.00 95.94 102 GLY A O 1
ATOM 801 N N . THR A 1 103 ? 5.198 -8.429 -13.755 1.00 97.12 103 THR A N 1
ATOM 802 C CA . THR A 1 103 ? 3.782 -8.369 -14.148 1.00 97.12 103 THR A CA 1
ATOM 803 C C . THR A 1 103 ? 3.150 -7.040 -13.745 1.00 97.12 103 THR A C 1
ATOM 805 O O . THR A 1 103 ? 3.709 -6.282 -12.949 1.00 97.12 103 THR A O 1
ATOM 808 N N . ASP A 1 104 ? 1.989 -6.735 -14.321 1.00 97.06 104 ASP A N 1
ATOM 809 C CA . ASP A 1 104 ? 1.229 -5.524 -14.011 1.00 97.06 104 ASP A CA 1
ATOM 810 C C . ASP A 1 104 ? 0.904 -5.441 -12.511 1.00 97.06 104 ASP A C 1
ATOM 812 O O . ASP A 1 104 ? 0.478 -6.423 -11.900 1.00 97.06 104 ASP A O 1
ATOM 816 N N . LEU A 1 105 ? 1.122 -4.266 -11.910 1.00 98.12 105 LEU A N 1
ATOM 817 C CA . LEU A 1 105 ? 0.765 -4.012 -10.517 1.00 98.12 105 LEU A CA 1
ATOM 818 C C . LEU A 1 105 ? -0.762 -3.967 -10.389 1.00 98.12 105 LEU A C 1
ATOM 820 O O . LEU A 1 105 ? -1.409 -3.078 -10.939 1.00 98.12 105 LEU A O 1
ATOM 824 N N . VAL A 1 106 ? -1.328 -4.895 -9.621 1.00 97.44 106 VAL A N 1
ATOM 825 C CA . VAL A 1 106 ? -2.760 -4.946 -9.321 1.00 97.44 106 VAL A CA 1
ATOM 826 C C . VAL A 1 106 ? -3.019 -4.158 -8.044 1.00 97.44 106 VAL A C 1
ATOM 828 O O . VAL A 1 106 ? -2.639 -4.579 -6.948 1.00 97.44 106 VAL A O 1
ATOM 831 N N . CYS A 1 107 ? -3.689 -3.019 -8.190 1.00 96.44 107 CYS A N 1
ATOM 832 C CA . CYS A 1 107 ? -4.103 -2.155 -7.092 1.00 96.44 107 CYS A CA 1
ATOM 833 C C . CYS A 1 107 ? -5.560 -2.435 -6.707 1.00 96.44 107 CYS A C 1
ATOM 835 O O . CYS A 1 107 ? -6.453 -2.398 -7.552 1.00 96.44 107 CYS A O 1
ATOM 837 N N . LYS A 1 108 ? -5.822 -2.695 -5.423 1.00 94.69 108 LYS A N 1
ATOM 838 C CA . LYS A 1 108 ? -7.170 -2.951 -4.896 1.00 94.69 108 LYS A CA 1
ATOM 839 C C . LYS A 1 108 ? -7.606 -1.800 -3.998 1.00 94.69 108 LYS A C 1
ATOM 841 O O . LYS A 1 108 ? -6.793 -1.275 -3.246 1.00 94.69 108 LYS A O 1
ATOM 846 N N . ARG A 1 109 ? -8.875 -1.391 -4.096 1.00 94.50 109 ARG A N 1
ATOM 847 C CA . ARG A 1 109 ? -9.417 -0.284 -3.297 1.00 94.50 109 ARG A CA 1
ATOM 848 C C . ARG A 1 109 ? -9.342 -0.619 -1.808 1.00 94.50 109 ARG A C 1
ATOM 850 O O . ARG A 1 109 ? -9.723 -1.720 -1.409 1.00 94.50 109 ARG A O 1
ATOM 857 N N . ASP A 1 110 ? -8.900 0.346 -1.014 1.00 93.81 110 ASP A N 1
ATOM 858 C CA . ASP A 1 110 ? -8.891 0.240 0.438 1.00 93.81 110 ASP A CA 1
ATOM 859 C C . ASP A 1 110 ? -10.318 0.264 0.994 1.00 93.81 110 ASP A C 1
ATOM 861 O O . ASP A 1 110 ? -11.215 0.935 0.477 1.00 93.81 110 ASP A O 1
ATOM 865 N N . TYR A 1 111 ? -10.528 -0.466 2.080 1.00 94.19 111 TYR A N 1
ATOM 866 C CA . TYR A 1 111 ? -11.812 -0.530 2.757 1.00 94.19 111 TYR A CA 1
ATOM 867 C C . TYR A 1 111 ? -12.044 0.671 3.683 1.00 94.19 111 TYR A C 1
ATOM 869 O O . TYR A 1 111 ? -11.139 1.449 3.996 1.00 94.19 111 TYR A O 1
ATOM 877 N N . SER A 1 112 ? -13.290 0.838 4.124 1.00 92.81 112 SER A N 1
ATOM 878 C CA . SER A 1 112 ? -13.673 1.911 5.038 1.00 92.81 112 SER A CA 1
ATOM 879 C C . SER A 1 112 ? -13.016 1.754 6.413 1.00 92.81 112 SER A C 1
ATOM 881 O O . SER A 1 112 ? -12.664 0.654 6.853 1.00 92.81 112 SER A O 1
ATOM 883 N N . SER A 1 113 ? -12.864 2.879 7.118 1.00 93.19 113 SER A N 1
ATOM 884 C CA . SER A 1 113 ? -12.455 2.861 8.522 1.00 93.19 113 SER A CA 1
ATOM 885 C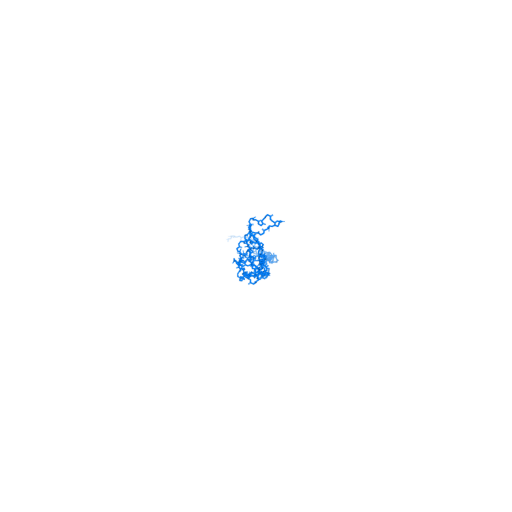 C . SER A 1 113 ? -13.495 2.105 9.361 1.00 93.19 113 SER A C 1
ATOM 887 O O . SER A 1 113 ? -14.688 2.376 9.214 1.00 93.19 113 SER A O 1
ATOM 889 N N . PRO A 1 114 ? -13.072 1.225 10.283 1.00 92.88 114 PRO A N 1
ATOM 890 C CA . PRO A 1 114 ? -13.981 0.605 11.237 1.00 92.88 114 PRO A CA 1
ATOM 891 C C . PRO A 1 114 ? -14.697 1.659 12.080 1.00 92.88 114 PRO A C 1
ATOM 893 O O . PRO A 1 114 ? -14.083 2.652 12.484 1.00 92.88 114 PRO A O 1
ATOM 896 N N . GLN A 1 115 ? -15.958 1.404 12.419 1.00 91.56 115 GLN A N 1
ATOM 897 C CA . GLN A 1 115 ? -16.658 2.176 13.444 1.00 91.56 115 GLN A CA 1
ATOM 898 C C . GLN A 1 115 ? -15.982 1.999 14.813 1.00 91.56 115 GLN A C 1
ATOM 900 O O . GLN A 1 115 ? -15.367 0.964 15.097 1.00 91.56 115 GLN A O 1
ATOM 905 N N . THR A 1 116 ? -16.094 3.024 15.654 1.00 92.88 116 THR A N 1
ATOM 906 C CA . THR A 1 116 ? -15.596 3.032 17.032 1.00 92.88 116 THR A CA 1
ATOM 907 C C . THR A 1 116 ? -16.795 3.236 17.955 1.00 92.88 116 THR A C 1
ATOM 909 O O . THR A 1 116 ? -17.353 4.330 17.923 1.00 92.88 116 THR A O 1
ATOM 912 N N . PRO A 1 117 ? -17.223 2.211 18.719 1.00 92.75 117 PRO A N 1
ATOM 913 C CA . PRO A 1 117 ? -18.338 2.340 19.657 1.00 92.75 117 PRO A CA 1
ATOM 914 C C . PRO A 1 117 ? -18.054 3.350 20.774 1.00 92.75 117 PRO A C 1
ATOM 916 O O . PRO A 1 117 ? -16.891 3.624 21.099 1.00 92.75 117 PRO A O 1
ATOM 919 N N . ASP A 1 118 ? -19.115 3.867 21.389 1.00 95.06 118 ASP A N 1
ATOM 920 C CA . ASP A 1 118 ? -19.014 4.871 22.446 1.00 95.06 118 ASP A CA 1
ATOM 921 C C . ASP A 1 118 ? -18.197 4.385 23.647 1.00 95.06 118 ASP A C 1
ATOM 923 O O . ASP A 1 118 ? -18.230 3.220 24.048 1.00 95.06 118 ASP A O 1
ATOM 927 N N . TYR A 1 119 ? -17.434 5.312 24.226 1.00 96.25 119 TYR A N 1
ATOM 928 C CA . TYR A 1 119 ? -16.532 5.067 25.355 1.00 96.25 119 TYR A CA 1
ATOM 929 C C . TYR A 1 119 ? -15.460 3.986 25.110 1.00 96.25 119 TYR A C 1
ATOM 931 O O . TYR A 1 119 ? -14.859 3.486 26.067 1.00 96.25 119 TYR A O 1
ATOM 939 N N . THR A 1 120 ? -15.167 3.658 23.845 1.00 96.38 120 THR A N 1
ATOM 940 C CA . THR A 1 120 ? -14.066 2.764 23.459 1.00 96.38 120 THR A CA 1
ATOM 941 C C . THR A 1 120 ? -12.857 3.517 22.897 1.00 96.38 120 THR A C 1
ATOM 943 O O . THR A 1 120 ? -12.953 4.609 22.342 1.00 96.38 120 THR A O 1
ATOM 946 N N . PHE A 1 121 ? -11.686 2.893 23.012 1.00 95.88 121 PHE A N 1
ATOM 947 C CA . PHE A 1 121 ? -10.458 3.260 22.320 1.00 95.88 121 PHE A CA 1
ATOM 948 C C . PHE A 1 121 ? -10.060 2.137 21.361 1.00 95.88 121 PHE A C 1
ATOM 950 O O . PHE A 1 121 ? -9.900 0.986 21.779 1.00 95.88 121 PHE A O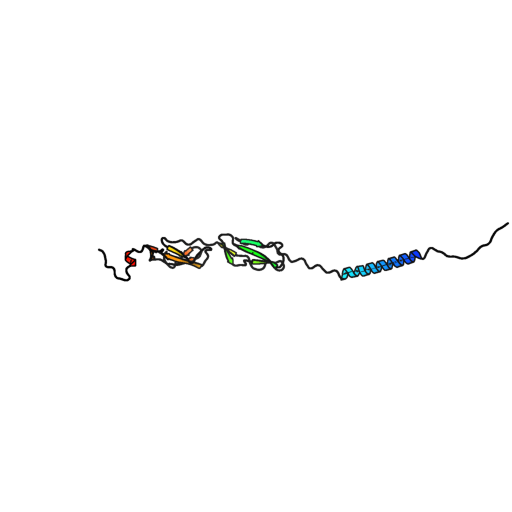 1
ATOM 957 N N . ARG A 1 122 ? -9.857 2.486 20.088 1.00 95.75 122 ARG A N 1
ATOM 958 C CA . ARG A 1 122 ? -9.472 1.565 19.012 1.00 95.75 122 ARG A CA 1
ATOM 959 C C . ARG A 1 122 ? -7.959 1.583 18.784 1.00 95.75 122 ARG A C 1
ATOM 961 O O . ARG A 1 122 ? -7.365 2.649 18.647 1.00 95.75 122 ARG A O 1
ATOM 968 N N . SER A 1 123 ? -7.343 0.411 18.675 1.00 95.19 123 SER A N 1
ATOM 969 C CA . SER A 1 123 ? -5.910 0.223 18.414 1.00 95.19 123 SER A CA 1
ATOM 970 C C . SER A 1 123 ? -5.642 -0.994 17.515 1.00 95.19 123 SER A C 1
ATOM 972 O O . SER A 1 123 ? -6.567 -1.654 17.038 1.00 95.19 123 SER A O 1
ATOM 974 N N . GLY A 1 124 ? -4.369 -1.272 17.213 1.00 93.19 124 GLY A N 1
ATOM 975 C CA . GLY A 1 124 ? -3.947 -2.423 16.395 1.00 93.19 124 GLY A CA 1
ATOM 976 C C . GLY A 1 124 ? -4.214 -2.294 14.888 1.00 93.19 124 GLY A C 1
ATOM 977 O O . GLY A 1 124 ? -3.661 -3.058 14.101 1.00 93.19 124 GLY A O 1
ATOM 978 N N . CYS A 1 125 ? -4.996 -1.299 14.467 1.00 93.19 125 CYS A N 1
ATOM 979 C CA . CYS A 1 125 ? -5.319 -1.047 13.072 1.00 93.19 125 CYS A CA 1
ATOM 980 C C . CYS A 1 125 ? -5.219 0.437 12.706 1.00 93.19 125 CYS A C 1
ATOM 982 O O . CYS A 1 125 ? -5.504 1.332 13.501 1.00 93.19 125 CYS A O 1
ATOM 984 N N . GLY A 1 126 ? -4.852 0.675 11.453 1.00 91.31 126 GLY A N 1
ATOM 985 C CA . GLY A 1 126 ? -4.764 1.981 10.819 1.00 91.31 126 GLY A CA 1
ATOM 986 C C . GLY A 1 126 ? -4.740 1.803 9.305 1.00 91.31 126 GLY A C 1
ATOM 987 O O . GLY A 1 126 ? -4.507 0.684 8.822 1.00 91.31 126 GLY A O 1
ATOM 988 N N . TYR A 1 127 ? -4.999 2.899 8.591 1.00 91.75 127 TYR A N 1
ATOM 989 C CA . TYR A 1 127 ? -4.966 2.955 7.131 1.00 91.75 127 TYR A CA 1
ATOM 990 C C . TYR A 1 127 ? -3.594 2.479 6.598 1.00 91.75 127 TYR A C 1
ATOM 992 O O . TYR A 1 127 ? -2.572 2.821 7.198 1.00 91.75 127 TYR A O 1
ATOM 1000 N N . PRO A 1 128 ? -3.536 1.700 5.502 1.00 92.56 128 PRO A N 1
ATOM 1001 C CA . PRO A 1 128 ? -4.658 1.203 4.702 1.00 92.56 128 PRO A CA 1
ATOM 1002 C C . PRO A 1 128 ? -5.428 0.053 5.368 1.00 92.56 128 PRO A C 1
ATOM 1004 O O . PRO A 1 128 ? -4.866 -0.786 6.082 1.00 92.56 128 PRO A O 1
ATOM 1007 N N . TYR A 1 129 ? -6.739 0.027 5.123 1.00 93.88 129 TYR A N 1
ATOM 1008 C CA . TYR A 1 129 ? -7.650 -1.008 5.607 1.00 93.88 129 TYR A CA 1
ATOM 1009 C C . TYR A 1 129 ? -7.864 -2.051 4.507 1.00 93.88 129 TYR A C 1
ATOM 1011 O O . TYR A 1 129 ? -8.390 -1.747 3.442 1.00 93.88 129 TYR A O 1
ATOM 1019 N N . THR A 1 130 ? -7.445 -3.285 4.764 1.00 93.44 130 THR A N 1
ATOM 1020 C CA . THR A 1 130 ? -7.412 -4.381 3.788 1.00 93.44 130 THR A CA 1
ATOM 1021 C C . THR A 1 130 ? -8.027 -5.653 4.375 1.00 93.44 130 THR A C 1
ATOM 1023 O O . THR A 1 130 ? -8.296 -5.734 5.576 1.00 93.44 130 THR A O 1
ATOM 1026 N N . GLN A 1 131 ? -8.272 -6.656 3.527 1.00 92.06 131 GLN A N 1
ATOM 1027 C CA . GLN A 1 131 ? -8.825 -7.951 3.940 1.00 92.06 131 GLN A CA 1
ATOM 1028 C C . GLN A 1 131 ? -8.001 -8.562 5.084 1.00 92.06 131 GLN A C 1
ATOM 1030 O O . GLN A 1 131 ? -6.778 -8.623 5.003 1.00 92.06 131 GLN A O 1
ATOM 1035 N N . GLY A 1 132 ? -8.665 -9.024 6.143 1.00 91.88 132 GLY A N 1
ATOM 1036 C CA . GLY A 1 132 ? -8.014 -9.658 7.291 1.00 91.88 132 GLY A CA 1
ATOM 1037 C C . GLY A 1 132 ? -7.327 -8.697 8.270 1.00 91.88 132 GLY A C 1
ATOM 1038 O O . GLY A 1 132 ? -6.864 -9.154 9.315 1.00 91.88 132 GLY A O 1
ATOM 1039 N N . LYS A 1 133 ? -7.288 -7.376 8.011 1.00 93.38 133 LYS A N 1
ATOM 1040 C CA . LYS A 1 133 ? -6.874 -6.395 9.033 1.00 93.38 133 LYS A CA 1
ATOM 1041 C C . LYS A 1 133 ? -7.740 -6.559 10.277 1.00 93.38 133 LYS A C 1
ATOM 1043 O O . LYS A 1 133 ? -8.958 -6.694 10.177 1.00 93.38 133 LYS A O 1
ATOM 1048 N N . ARG A 1 134 ? -7.110 -6.488 11.448 1.00 95.25 134 ARG A N 1
ATOM 1049 C CA . ARG A 1 134 ? -7.763 -6.688 12.742 1.00 95.25 134 ARG A CA 1
ATOM 1050 C C . ARG A 1 134 ? -7.574 -5.464 13.633 1.00 95.25 134 ARG A C 1
ATOM 1052 O O . ARG A 1 134 ? -6.451 -5.002 13.808 1.00 95.25 134 ARG A O 1
ATOM 1059 N N . CYS A 1 135 ? -8.666 -4.945 14.176 1.00 95.75 135 CYS A N 1
ATOM 1060 C CA . CYS A 1 135 ? -8.691 -3.875 15.167 1.00 95.75 135 CYS A CA 1
ATOM 1061 C C . CYS A 1 135 ? -8.966 -4.454 16.549 1.00 95.75 135 CYS A C 1
ATOM 1063 O O . CYS A 1 135 ? -9.837 -5.315 16.691 1.00 95.75 135 CYS A O 1
ATOM 1065 N N . THR A 1 136 ? -8.288 -3.919 17.557 1.00 95.75 136 THR A N 1
ATOM 1066 C CA . THR A 1 136 ? -8.572 -4.182 18.968 1.00 95.75 136 THR A CA 1
ATOM 1067 C C . THR A 1 136 ? -9.273 -2.969 19.574 1.00 95.75 136 THR A C 1
ATOM 1069 O O . THR A 1 136 ? -8.952 -1.827 19.244 1.00 95.75 136 THR A O 1
ATOM 1072 N N . TYR A 1 137 ? -10.213 -3.211 20.476 1.00 95.94 137 TYR A N 1
ATOM 1073 C CA . TYR A 1 137 ? -10.969 -2.208 21.211 1.00 95.94 137 TYR A CA 1
ATOM 1074 C C . TYR A 1 137 ? -10.827 -2.459 22.709 1.00 95.94 137 TYR A C 1
ATOM 1076 O O . TYR A 1 137 ? -10.768 -3.603 23.158 1.00 95.94 137 TYR A O 1
ATOM 1084 N N . ARG A 1 138 ? -10.789 -1.382 23.485 1.00 95.44 138 ARG A N 1
ATOM 1085 C CA . ARG A 1 138 ? -10.831 -1.404 24.952 1.00 95.44 138 ARG A CA 1
ATOM 1086 C C . ARG A 1 138 ? -11.704 -0.263 25.448 1.00 95.44 138 ARG A C 1
ATOM 1088 O O . ARG A 1 138 ? -11.818 0.742 24.752 1.00 95.44 138 ARG A O 1
ATOM 1095 N N . CYS A 1 139 ? -12.270 -0.380 26.641 1.00 96.44 139 CYS A N 1
ATOM 1096 C CA . CYS A 1 139 ? -12.958 0.749 27.259 1.00 96.44 139 CYS A CA 1
ATOM 1097 C C . CYS A 1 139 ? -11.975 1.878 27.611 1.00 96.44 139 CYS A C 1
ATOM 1099 O O . CYS A 1 139 ? -10.788 1.637 27.861 1.00 96.44 139 CYS A O 1
ATOM 1101 N N . LEU A 1 140 ? -12.464 3.118 27.596 1.00 96.06 140 LEU A N 1
ATOM 1102 C CA . LEU A 1 140 ? -11.736 4.278 28.104 1.00 96.06 140 LEU A CA 1
ATOM 1103 C C . LEU A 1 140 ? -11.551 4.190 29.627 1.00 96.06 140 LEU A C 1
ATOM 1105 O O . LEU A 1 140 ? -12.252 3.453 30.319 1.00 96.06 140 LEU A O 1
ATOM 1109 N N . LEU A 1 141 ? -10.607 4.971 30.158 1.00 92.69 141 LEU A N 1
ATOM 1110 C CA . LEU A 1 141 ? -10.375 5.054 31.599 1.00 92.69 141 LEU A CA 1
ATOM 1111 C C . LEU A 1 141 ? -11.666 5.476 32.326 1.00 92.69 141 LEU A C 1
ATOM 1113 O O . LEU A 1 141 ? -12.341 6.414 31.907 1.00 92.69 141 LEU A O 1
ATOM 1117 N N . GLY A 1 142 ? -12.013 4.768 33.404 1.00 90.81 142 GLY A N 1
ATOM 1118 C CA . GLY A 1 142 ? -13.277 4.959 34.125 1.00 90.81 142 GLY A CA 1
ATOM 1119 C C . GLY A 1 142 ? -14.482 4.214 33.532 1.00 90.81 142 GLY A C 1
ATOM 1120 O O . GLY A 1 142 ? -15.588 4.371 34.044 1.00 90.81 142 GLY A O 1
ATOM 1121 N N . TYR A 1 143 ? -14.292 3.388 32.498 1.00 94.00 143 TYR A N 1
ATOM 1122 C CA . TYR A 1 143 ? -15.318 2.517 31.918 1.00 94.00 143 TYR A CA 1
ATOM 1123 C C . TYR A 1 143 ? -14.862 1.050 31.932 1.00 94.00 143 TYR A C 1
ATOM 1125 O O . TYR A 1 143 ? -13.677 0.760 31.779 1.00 94.00 143 TYR A O 1
ATOM 1133 N N . THR A 1 144 ? -15.808 0.123 32.082 1.00 93.69 144 THR A N 1
ATOM 1134 C CA . THR A 1 144 ? -15.578 -1.328 32.025 1.00 93.69 144 THR A CA 1
ATOM 1135 C C . THR A 1 144 ? -16.424 -1.986 30.938 1.00 93.69 144 THR A C 1
ATOM 1137 O O . THR A 1 144 ? -17.478 -1.464 30.562 1.00 93.69 144 THR A O 1
ATOM 1140 N N . GLN A 1 145 ? -15.950 -3.123 30.426 1.00 94.00 145 GLN A N 1
ATOM 1141 C CA . GLN A 1 145 ? -16.655 -3.933 29.437 1.00 94.00 145 GLN A CA 1
ATOM 1142 C C . GLN A 1 145 ? -17.847 -4.626 30.097 1.00 94.00 145 GLN A C 1
ATOM 1144 O O . GLN A 1 145 ? -17.703 -5.261 31.137 1.00 94.00 145 GLN A O 1
ATOM 1149 N N . VAL A 1 146 ? -19.015 -4.523 29.465 1.00 94.50 146 VAL A N 1
ATOM 1150 C CA . VAL A 1 146 ? -20.256 -5.167 29.925 1.00 94.50 146 VAL A CA 1
ATOM 1151 C C . VAL A 1 146 ? -20.692 -6.275 28.969 1.00 94.50 146 VAL A C 1
ATOM 1153 O O . VAL A 1 146 ? -21.180 -7.310 29.410 1.00 94.50 146 VAL A O 1
ATOM 1156 N N . SER A 1 147 ? -20.488 -6.087 27.664 1.00 93.94 147 SER A N 1
ATOM 1157 C CA . SER A 1 147 ? -20.762 -7.094 26.633 1.00 93.94 147 SER A CA 1
ATOM 1158 C C . SER A 1 147 ? -19.979 -6.804 25.344 1.00 93.94 147 SER A C 1
ATOM 1160 O O . SER A 1 147 ? -19.232 -5.823 25.263 1.00 93.94 147 SER A O 1
ATOM 1162 N N . GLY A 1 148 ? -20.138 -7.672 24.341 1.00 94.25 148 GLY A N 1
ATOM 1163 C CA . GLY A 1 148 ? -19.535 -7.519 23.016 1.00 94.25 148 GLY A CA 1
ATOM 1164 C C . GLY A 1 148 ? -18.067 -7.941 22.926 1.00 94.25 148 GLY A C 1
ATOM 1165 O O . GLY A 1 148 ? -17.437 -8.324 23.914 1.00 94.25 148 GLY A O 1
ATOM 1166 N N . SER A 1 149 ? -17.519 -7.895 21.712 1.00 94.50 149 SER A N 1
ATOM 1167 C CA . SER A 1 149 ? -16.160 -8.336 21.393 1.00 94.50 149 SER A CA 1
ATOM 1168 C C . SER A 1 149 ? -15.168 -7.176 21.355 1.00 94.50 149 SER A C 1
ATOM 1170 O O . SER A 1 149 ? -15.385 -6.155 20.705 1.00 94.50 149 SER A O 1
ATOM 1172 N N . THR A 1 150 ? -14.004 -7.372 21.973 1.00 94.69 150 THR A N 1
ATOM 1173 C CA . THR A 1 150 ? -12.863 -6.440 21.928 1.00 94.69 150 THR A CA 1
ATOM 1174 C C . THR A 1 150 ? -12.106 -6.477 20.596 1.00 94.69 150 THR A C 1
ATOM 1176 O O . THR A 1 150 ? -11.054 -5.855 20.467 1.00 94.69 150 THR A O 1
ATOM 1179 N N . THR A 1 151 ? -12.585 -7.216 19.592 1.00 95.19 151 THR A N 1
ATOM 1180 C CA . THR A 1 151 ? -11.909 -7.401 18.301 1.00 95.19 151 THR A CA 1
ATOM 1181 C C . THR A 1 151 ? -12.889 -7.278 17.136 1.00 95.19 151 THR A C 1
ATOM 1183 O O . THR A 1 151 ? -13.903 -7.972 17.115 1.00 95.19 151 THR A O 1
ATOM 1186 N N . LYS A 1 152 ? -12.519 -6.509 16.102 1.00 95.50 152 LYS A N 1
ATOM 1187 C CA . LYS A 1 152 ? -13.133 -6.595 14.763 1.00 95.50 152 LYS A CA 1
ATOM 1188 C C . LYS A 1 152 ? -12.103 -6.961 13.699 1.00 95.50 152 LYS A C 1
ATOM 1190 O O . LYS A 1 152 ? -10.980 -6.460 13.726 1.00 95.50 152 LYS A O 1
ATOM 1195 N N . THR A 1 153 ? -12.502 -7.777 12.733 1.00 95.12 153 THR A N 1
ATOM 1196 C CA . THR A 1 153 ? -11.713 -8.171 11.561 1.00 95.12 153 THR A CA 1
ATOM 1197 C C . THR A 1 153 ? -12.393 -7.652 10.297 1.00 95.12 153 THR A C 1
ATOM 1199 O O . THR A 1 153 ? -13.614 -7.695 10.185 1.00 95.12 153 THR A O 1
ATOM 1202 N N . CYS A 1 154 ? -11.625 -7.149 9.334 1.00 93.94 154 CYS A N 1
ATOM 1203 C CA . CYS A 1 154 ? -12.174 -6.718 8.054 1.00 93.94 154 CYS A CA 1
ATOM 1204 C C . CYS A 1 154 ? -12.369 -7.916 7.114 1.00 93.94 154 CYS A C 1
ATOM 1206 O O . CYS A 1 154 ? -11.404 -8.595 6.753 1.00 93.94 154 CYS A O 1
ATOM 1208 N N . TYR A 1 155 ? -13.606 -8.146 6.682 1.00 92.88 155 TYR A N 1
ATOM 1209 C CA . TYR A 1 155 ? -13.981 -9.166 5.712 1.00 92.88 155 TYR A CA 1
ATOM 1210 C C . TYR A 1 155 ? -14.846 -8.546 4.607 1.00 92.88 155 TYR A C 1
ATOM 1212 O O . TYR A 1 155 ? -15.923 -8.016 4.866 1.00 92.88 155 TYR A O 1
ATOM 1220 N N . ASN A 1 156 ? -14.355 -8.581 3.365 1.00 89.81 156 ASN A N 1
ATOM 1221 C CA . ASN A 1 156 ? -14.987 -7.998 2.175 1.00 89.81 156 ASN A CA 1
ATOM 1222 C C . ASN A 1 156 ? -15.392 -6.518 2.346 1.00 89.81 156 ASN A C 1
ATOM 1224 O O . ASN A 1 156 ? -16.391 -6.072 1.797 1.00 89.81 156 ASN A O 1
ATOM 1228 N N . GLY A 1 157 ? -14.613 -5.756 3.120 1.00 88.19 157 GLY A N 1
ATOM 1229 C CA . GLY A 1 157 ? -14.871 -4.343 3.413 1.00 88.19 157 GLY A CA 1
ATOM 1230 C C . GLY A 1 157 ? -15.816 -4.073 4.580 1.00 88.19 157 GLY A C 1
ATOM 1231 O O . GLY A 1 157 ? -15.949 -2.924 4.994 1.00 88.19 157 GLY A O 1
ATOM 1232 N N . HIS A 1 158 ? -16.401 -5.114 5.168 1.00 91.94 158 HIS A N 1
ATOM 1233 C CA . HIS A 1 158 ? -17.206 -5.024 6.380 1.00 91.94 158 HIS A CA 1
ATOM 1234 C C . HIS A 1 158 ? -16.357 -5.383 7.602 1.00 91.94 158 HIS A C 1
ATOM 1236 O O . HIS A 1 158 ? -15.511 -6.274 7.547 1.00 91.94 158 HIS A O 1
ATOM 1242 N N . TRP A 1 159 ? -16.562 -4.684 8.717 1.00 93.19 159 TRP A N 1
ATOM 1243 C CA . TRP A 1 159 ? -15.833 -4.933 9.962 1.00 93.19 159 TRP A CA 1
ATOM 1244 C C . TRP A 1 159 ? -16.667 -5.802 10.893 1.00 93.19 159 TRP A C 1
ATOM 1246 O O . TRP A 1 159 ? -17.593 -5.309 11.533 1.00 93.19 159 TRP A O 1
ATOM 1256 N N . THR A 1 160 ? -16.333 -7.088 10.957 1.00 92.62 160 THR A N 1
ATOM 1257 C CA . THR A 1 160 ? -17.077 -8.106 11.701 1.00 92.62 160 THR A CA 1
ATOM 1258 C C . THR A 1 160 ? -16.352 -8.491 12.988 1.00 92.62 160 THR A C 1
ATOM 1260 O O . THR 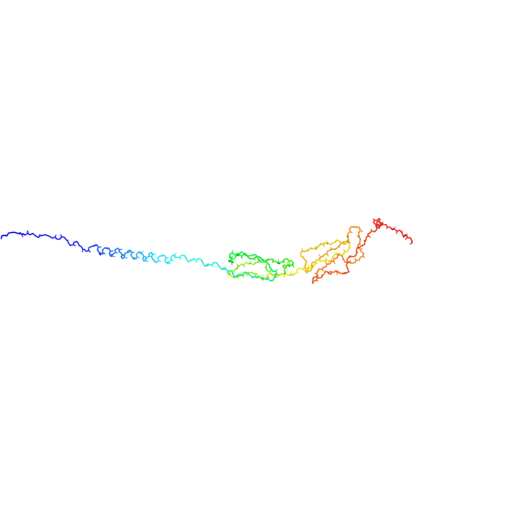A 1 160 ? -15.135 -8.682 13.016 1.00 92.62 160 THR A O 1
ATOM 1263 N N . SER A 1 161 ? -17.099 -8.599 14.078 1.00 89.50 161 SER A N 1
ATOM 1264 C CA . SER A 1 161 ? -16.651 -9.132 15.367 1.00 89.50 161 SER A CA 1
ATOM 1265 C C . SER A 1 161 ? -17.107 -10.585 15.537 1.00 89.50 161 SER A C 1
ATOM 1267 O O . SER A 1 161 ? -18.014 -11.055 14.857 1.00 89.50 161 SER A O 1
ATOM 1269 N N . THR A 1 162 ? -16.502 -11.306 16.482 1.00 82.12 162 THR A N 1
ATOM 1270 C CA . THR A 1 162 ? -16.922 -12.660 16.912 1.00 82.12 162 THR A CA 1
ATOM 1271 C C . THR A 1 162 ? -18.194 -12.671 17.782 1.00 82.12 162 THR A C 1
ATOM 1273 O O . THR A 1 162 ? -18.464 -13.647 18.472 1.00 82.12 162 THR A O 1
ATOM 1276 N N . GLY A 1 163 ? -18.938 -11.568 17.791 1.00 84.38 163 GLY A N 1
ATOM 1277 C CA . GLY A 1 163 ? -20.099 -11.269 18.626 1.00 84.38 163 GLY A CA 1
ATOM 1278 C C . GLY A 1 163 ? -20.487 -9.801 18.427 1.00 84.38 163 GLY A C 1
ATOM 1279 O O . GLY A 1 163 ? -19.995 -9.166 17.490 1.00 84.38 163 GLY A O 1
ATOM 1280 N N . ASP A 1 164 ? -21.311 -9.248 19.312 1.00 90.06 164 ASP A N 1
ATOM 1281 C CA . ASP A 1 164 ? -21.735 -7.843 19.235 1.00 90.06 164 ASP A CA 1
ATOM 1282 C C . ASP A 1 164 ? -20.580 -6.840 19.413 1.00 90.06 164 ASP A C 1
ATOM 1284 O O . ASP A 1 164 ? -19.467 -7.187 19.825 1.00 90.06 164 ASP A O 1
ATOM 1288 N N . ASP A 1 165 ? -20.856 -5.571 19.120 1.00 92.12 165 ASP A N 1
ATOM 1289 C CA . ASP A 1 165 ? -19.942 -4.455 19.364 1.00 92.12 165 ASP A CA 1
ATOM 1290 C C . ASP A 1 165 ? -19.630 -4.289 20.859 1.00 92.12 165 ASP A C 1
ATOM 1292 O O . ASP A 1 165 ? -20.492 -4.487 21.712 1.00 92.12 165 ASP A O 1
ATOM 1296 N N . LEU A 1 166 ? -18.387 -3.909 21.182 1.00 95.12 166 LEU A N 1
ATOM 1297 C CA . LEU A 1 166 ? -17.945 -3.691 22.561 1.00 95.12 166 LEU A CA 1
ATOM 1298 C C . LEU A 1 166 ? -18.803 -2.623 23.260 1.00 95.12 166 LEU A C 1
ATOM 1300 O O . LEU A 1 166 ? -18.732 -1.445 22.907 1.00 95.12 166 LEU A O 1
ATOM 1304 N N . VAL A 1 167 ? -19.539 -3.023 24.300 1.00 95.88 167 VAL A N 1
ATOM 1305 C CA . VAL A 1 167 ? -20.330 -2.114 25.139 1.00 95.88 167 VAL A CA 1
ATOM 1306 C C . VAL A 1 167 ? -19.565 -1.806 26.421 1.00 95.88 167 VAL A C 1
ATOM 1308 O O . VAL A 1 167 ? -19.312 -2.690 27.244 1.00 95.88 167 VAL A O 1
ATOM 1311 N N . CYS A 1 168 ? -19.242 -0.529 26.609 1.00 95.62 168 CYS A N 1
ATOM 1312 C CA . CYS A 1 168 ? -18.564 -0.013 27.792 1.00 95.62 168 CYS A CA 1
ATOM 1313 C C . CYS A 1 168 ? -19.530 0.808 28.657 1.00 95.62 168 CYS A C 1
ATOM 1315 O O . CYS A 1 168 ? -20.237 1.677 28.149 1.00 95.62 168 CYS A O 1
ATOM 1317 N N . ARG A 1 169 ? -19.543 0.582 29.976 1.00 95.12 169 ARG A N 1
ATOM 1318 C CA . ARG A 1 169 ? -20.290 1.415 30.941 1.00 95.12 169 ARG A CA 1
ATOM 1319 C C . ARG A 1 169 ? -19.358 2.020 31.980 1.00 95.12 169 ARG A C 1
ATOM 1321 O O . ARG A 1 169 ? -18.340 1.425 32.326 1.00 95.12 169 ARG A O 1
ATOM 1328 N N . ARG A 1 170 ? -19.713 3.211 32.468 1.00 93.25 170 ARG A N 1
ATOM 1329 C CA . ARG A 1 170 ? -18.942 3.931 33.487 1.00 93.25 170 ARG A CA 1
ATOM 1330 C C . ARG A 1 170 ? -18.881 3.106 34.773 1.00 93.25 170 ARG A C 1
ATOM 1332 O O . ARG A 1 170 ? -19.915 2.664 35.267 1.00 93.25 170 ARG A O 1
ATOM 1339 N N . VAL A 1 171 ? -17.685 2.941 35.323 1.00 83.31 171 VAL A N 1
ATOM 1340 C CA . VAL A 1 171 ? -17.481 2.307 36.628 1.00 83.31 171 VAL A CA 1
ATOM 1341 C C . VAL A 1 171 ? -17.893 3.304 37.708 1.00 83.31 171 VAL A C 1
ATOM 1343 O O . VAL A 1 171 ? -17.424 4.444 37.712 1.00 83.31 171 VAL A O 1
ATOM 1346 N N . HIS A 1 172 ? -18.787 2.908 38.616 1.00 77.44 172 HIS A N 1
ATOM 1347 C CA . HIS A 1 172 ? -19.116 3.755 39.763 1.00 77.44 172 HIS A CA 1
ATOM 1348 C C . HIS A 1 172 ? -17.913 3.830 40.720 1.00 77.44 172 HIS A C 1
ATOM 1350 O O . HIS A 1 172 ? -17.277 2.800 40.942 1.00 77.44 172 HIS A O 1
ATOM 1356 N N . PRO A 1 173 ? -17.614 4.997 41.332 1.00 64.69 173 PRO A N 1
ATOM 1357 C CA . PRO A 1 173 ? -16.440 5.161 42.199 1.00 64.69 173 PRO A CA 1
ATOM 1358 C C . PRO A 1 173 ? -16.347 4.127 43.327 1.00 64.69 173 PRO A C 1
ATOM 1360 O O . PRO A 1 173 ? -15.256 3.697 43.677 1.00 64.69 173 PRO A O 1
ATOM 1363 N N . TYR A 1 174 ? -17.498 3.690 43.841 1.00 59.00 174 TYR A N 1
ATOM 1364 C CA . TYR A 1 174 ? -17.608 2.696 44.905 1.00 59.00 174 TYR A CA 1
ATOM 1365 C C . TYR A 1 174 ? -17.118 1.293 44.494 1.00 59.00 174 TYR A C 1
ATOM 1367 O O . TYR A 1 174 ? -16.513 0.591 45.294 1.00 59.00 174 TYR A O 1
ATOM 1375 N N . VAL A 1 175 ? -17.271 0.908 43.220 1.00 57.12 175 VAL A N 1
ATOM 1376 C CA . VAL A 1 175 ? -16.863 -0.422 42.717 1.00 57.12 175 VAL A CA 1
ATOM 1377 C C . VAL A 1 175 ? -15.333 -0.555 42.615 1.00 57.12 175 VAL A C 1
ATOM 1379 O O . VAL A 1 175 ? -14.812 -1.660 42.527 1.00 57.12 175 VAL A O 1
ATOM 1382 N N . MET A 1 176 ? -14.588 0.557 42.666 1.00 52.94 176 MET A N 1
ATOM 1383 C CA . MET A 1 176 ? -13.117 0.543 42.668 1.00 52.94 176 MET A CA 1
ATOM 1384 C C . MET A 1 176 ? -12.504 0.175 44.030 1.00 52.94 176 MET A C 1
ATOM 1386 O O . MET A 1 176 ? -11.300 -0.061 44.093 1.00 52.94 176 MET A O 1
ATOM 1390 N N . ALA A 1 177 ? -13.294 0.145 45.110 1.00 52.78 177 ALA A N 1
ATOM 1391 C CA . ALA A 1 177 ? -12.827 -0.258 46.440 1.00 52.78 177 ALA A CA 1
ATOM 1392 C C . ALA A 1 177 ? -12.903 -1.781 46.664 1.00 52.78 177 ALA A C 1
ATOM 1394 O O . ALA A 1 177 ? -12.170 -2.337 47.480 1.00 52.78 177 ALA A O 1
ATOM 1395 N N . GLU A 1 178 ? -13.768 -2.468 45.917 1.00 49.00 178 GLU A N 1
ATOM 1396 C CA . GLU A 1 178 ? -14.308 -3.760 46.330 1.00 49.00 178 GLU A CA 1
ATOM 1397 C C . GLU A 1 178 ? -13.693 -4.938 45.557 1.00 49.00 178 GLU A C 1
ATOM 1399 O O . GLU A 1 178 ? -14.316 -5.589 44.721 1.00 49.00 178 GLU A O 1
ATOM 1404 N N . GLY A 1 179 ? -12.456 -5.265 45.945 1.00 52.34 179 GLY A N 1
ATOM 1405 C CA . GLY A 1 179 ? -12.031 -6.666 46.111 1.00 52.34 179 GLY A CA 1
ATOM 1406 C C . GLY A 1 179 ? -12.522 -7.270 47.442 1.00 52.34 179 GLY A C 1
ATOM 1407 O O . GLY A 1 179 ? -12.002 -8.283 47.903 1.00 52.34 179 GLY A O 1
ATOM 1408 N N . LEU A 1 180 ? -13.487 -6.599 48.069 1.00 54.84 180 LEU A N 1
ATOM 1409 C CA . LEU A 1 180 ? -14.210 -6.937 49.285 1.00 54.84 180 LEU A CA 1
ATOM 1410 C C . LEU A 1 180 ? -15.710 -7.037 48.935 1.00 54.84 180 LEU A C 1
ATOM 1412 O O . LEU A 1 180 ? -16.094 -6.955 47.766 1.00 54.84 180 LEU A O 1
ATOM 1416 N N . VAL A 1 181 ? -16.548 -7.327 49.929 1.00 51.53 181 VAL A N 1
ATOM 1417 C CA . VAL A 1 181 ? -17.989 -7.522 49.738 1.00 51.53 181 VAL A CA 1
ATOM 1418 C C . VAL A 1 181 ? -18.735 -6.273 50.194 1.00 51.53 181 VAL A C 1
ATOM 1420 O O . VAL A 1 181 ? -18.862 -6.036 51.396 1.00 51.53 181 VAL A O 1
ATOM 1423 N N . ALA A 1 182 ? -19.312 -5.533 49.247 1.00 46.16 182 ALA A N 1
ATOM 1424 C CA . ALA A 1 182 ? -20.254 -4.467 49.557 1.00 46.16 182 ALA A CA 1
ATOM 1425 C C . ALA A 1 182 ? -21.678 -5.005 49.764 1.00 46.16 182 ALA A C 1
ATOM 1427 O O . ALA A 1 182 ? -22.246 -5.688 48.910 1.00 46.16 182 ALA A O 1
ATOM 1428 N N . VAL A 1 183 ? -22.253 -4.647 50.910 1.00 48.53 183 VAL A N 1
ATOM 1429 C CA . VAL A 1 183 ? -23.642 -4.926 51.291 1.00 48.53 183 VAL A CA 1
ATOM 1430 C C . VAL A 1 183 ? -24.603 -4.085 50.441 1.00 48.53 183 VAL A C 1
ATOM 1432 O O . VAL A 1 183 ? -24.294 -2.953 50.070 1.00 48.53 183 VAL A O 1
ATOM 1435 N N . SER A 1 184 ? -25.778 -4.639 50.143 1.00 40.19 184 SER A N 1
ATOM 1436 C CA . SER A 1 184 ? -26.877 -3.943 49.469 1.00 40.19 184 SER A CA 1
ATOM 1437 C C . SER A 1 184 ? -27.333 -2.694 50.228 1.00 40.19 184 SER A C 1
ATOM 1439 O O . SER A 1 184 ? -27.494 -2.727 51.449 1.00 40.19 184 SER A O 1
ATOM 1441 N N . ALA A 1 185 ? -27.626 -1.627 49.487 1.00 46.00 185 ALA A N 1
ATOM 1442 C CA . ALA A 1 185 ? -28.529 -0.579 49.942 1.00 46.00 185 ALA A CA 1
ATOM 1443 C C . ALA A 1 185 ? -29.901 -0.818 49.295 1.00 46.00 185 ALA A C 1
ATOM 1445 O O . ALA A 1 185 ? -29.950 -1.005 48.079 1.00 46.00 185 ALA A O 1
ATOM 1446 N N . GLU A 1 186 ? -30.943 -0.761 50.133 1.00 44.84 186 GLU A N 1
ATOM 1447 C CA . GLU A 1 186 ? -32.376 -1.004 49.847 1.00 44.84 186 GLU A CA 1
ATOM 1448 C C . GLU A 1 186 ? -32.787 -2.483 49.674 1.00 44.84 186 GLU A C 1
ATOM 1450 O O . GLU A 1 186 ? -32.469 -3.115 48.644 1.00 44.84 186 GLU A O 1
#

InterPro domains:
  IPR000436 Sushi/SCR/CCP domain [PF00084] (53-107)
  IPR000436 Sushi/SCR/CCP domain [PF00084] (127-162)
  IPR000436 Sushi/SCR/CCP domain [PS50923] (51-109)
  IPR000436 Sushi/SCR/CCP domain [PS50923] (111-170)
  IPR000436 Sushi/SCR/CCP domain [SM00032] (53-107)
  IPR000436 Sushi/SCR/CCP domain [SM00032] (111-168)
  IPR000436 Sushi/SCR/CCP domain [cd00033] (53-108)
  IPR000436 Sushi/SCR/CCP domain [cd00033] (112-162)
  IPR035976 Sushi/SCR/CCP superfamily [SSF57535] (52-111)
  IPR035976 Sushi/SCR/CCP superfamily [SSF57535] (114-171)

pLDDT: mean 80.94, std 19.29, range [33.22, 98.12]

Organism: Branchiostoma floridae (NCBI:txid7739)